Protein AF-A0A9W7AD91-F1 (afdb_monomer_lite)

Sequence (254 aa):
MCRYLLLLLILLLQTNLLKSLNFLIAPRRTFLSTIAAPLILSPVSSPVPSPDPLLRFFNDLPSYTLTINSTPITVVNDRAEIESIYFPSYGVAESLLRGIKKSESSKPSKDKIYTDAQISSKPLSTVYLLSLQGKVNGQKYLIQNSDDNISVAKKIGKLETLKLGSVPIFYIEEMLIDSYQYLFFDYTDVMREGKKIGFKDEDVKVTEFYKVVEEIIKNDEKEKKDADIERLRIWKGRGRDVGSVKDGERIVVL

Secondary structure (DSSP, 8-state):
-HHHHHHHHHHHHHHHHSSSS--------------------PPP-S-PPPSHHHHHHHTTSEEEEEEETTEEPEEE-TTS-EEEEEBS-HHHHHHHHHHHHHHHHTS-GGG--STT-EEEEEEHHHHHHHHHT-EETTEEEEE---HHHHHHHHHHH--TT--TT--EEEEETT-EETTEEEEBS-HHHHHHHHHHHT--GGGEEEEEHHHHHHHHHHHHTT-SS-TTSTTEEE-------SSS--TT------

Radius of gyration: 22.48 Å; chains: 1; bounding box: 56×62×60 Å

Foldseek 3Di:
DVVVVVVVVVVVVVVVVVVVPPPDDDDDDDDDDDDPDDDDDDDDDDPPQDLVLVCVAFQPQKKKAKDAPNHGDWDQDPVRATEREIESAPVQRVVVLVVLCVVLVPDDPVPRDCPRIDMDIGTPSVLVVQQVVADDPRYHRAYDADPVVVVLQCVQAVPPPQPDRWQKWKFAPPDADVQATEIESDPVVRQVSCVVVPDDSNRMYIDTPVVLVVVSSVVVVVPDDDPRVLRYHYDNYDDDCPDDDDGPDDDRDD

Organism: NCBI:txid1714387

pLDDT: mean 71.18, std 21.34, range [24.78, 94.19]

Structure (mmCIF, N/CA/C/O backbone):
data_AF-A0A9W7AD91-F1
#
_entry.id   AF-A0A9W7AD91-F1
#
loop_
_atom_site.group_PDB
_atom_site.id
_atom_site.type_symbol
_atom_site.label_atom_id
_atom_site.label_alt_id
_atom_site.label_comp_id
_atom_site.label_asym_id
_atom_site.label_entity_id
_atom_site.label_seq_id
_atom_site.pdbx_PDB_ins_code
_atom_site.Cartn_x
_atom_site.Cartn_y
_atom_site.Cartn_z
_atom_site.occupancy
_atom_site.B_iso_or_equiv
_atom_site.auth_seq_id
_atom_site.auth_comp_id
_atom_site.auth_asym_id
_atom_site.auth_atom_id
_atom_site.pdbx_PDB_model_num
ATOM 1 N N . MET A 1 1 ? -14.210 -43.043 5.425 1.00 55.53 1 MET A N 1
ATOM 2 C CA . MET A 1 1 ? -15.169 -42.028 5.926 1.00 55.53 1 MET A CA 1
ATOM 3 C C . MET A 1 1 ? -15.134 -41.800 7.450 1.00 55.53 1 MET A C 1
ATOM 5 O O . MET A 1 1 ? -15.447 -40.693 7.855 1.00 55.53 1 MET A O 1
ATOM 9 N N . CYS A 1 2 ? -14.664 -42.727 8.303 1.00 50.06 2 CYS A N 1
ATOM 10 C CA . CYS A 1 2 ? -14.622 -42.522 9.772 1.00 50.06 2 CYS A CA 1
ATOM 11 C C . CYS A 1 2 ? -13.650 -41.450 10.319 1.00 50.06 2 CYS A C 1
ATOM 13 O O . CYS A 1 2 ? -13.841 -40.991 11.440 1.00 50.06 2 CYS A O 1
ATOM 15 N N . ARG A 1 3 ? -12.615 -41.022 9.579 1.00 47.53 3 ARG A N 1
ATOM 16 C CA . ARG A 1 3 ? -11.629 -40.040 10.091 1.00 47.53 3 ARG A CA 1
ATOM 17 C C . ARG A 1 3 ? -12.141 -38.594 10.115 1.00 47.53 3 ARG A C 1
ATOM 19 O O . ARG A 1 3 ? -11.742 -37.827 10.982 1.00 47.53 3 ARG A O 1
ATOM 26 N N . TYR A 1 4 ? -13.061 -38.241 9.217 1.00 57.59 4 TYR A N 1
ATOM 27 C CA . TYR A 1 4 ? -13.642 -36.895 9.163 1.00 57.59 4 TYR A CA 1
ATOM 28 C C . TYR A 1 4 ? -14.724 -36.680 10.227 1.00 57.59 4 TYR A C 1
ATOM 30 O O . TYR A 1 4 ? -14.866 -35.574 10.737 1.00 57.59 4 TYR A O 1
ATOM 38 N N . LEU A 1 5 ? -15.425 -37.748 10.627 1.00 54.41 5 LEU A N 1
ATOM 39 C CA . LEU A 1 5 ? -16.435 -37.689 11.685 1.00 54.41 5 LEU A CA 1
ATOM 40 C C . LEU A 1 5 ? -15.799 -37.434 13.064 1.00 54.41 5 LEU A C 1
ATOM 42 O O . LEU A 1 5 ? -16.333 -36.663 13.853 1.00 54.41 5 LEU A O 1
ATOM 46 N N . LEU A 1 6 ? -14.627 -38.026 13.325 1.00 57.91 6 LEU A N 1
ATOM 47 C CA . LEU A 1 6 ? -13.897 -37.849 14.584 1.00 57.91 6 LEU A CA 1
ATOM 48 C C . LEU A 1 6 ? -13.325 -36.426 14.726 1.00 57.91 6 LEU A C 1
ATOM 50 O O . LEU A 1 6 ? -13.418 -35.828 15.794 1.00 57.91 6 LEU A O 1
ATOM 54 N N . LEU A 1 7 ? -12.793 -35.857 13.637 1.00 62.28 7 LEU A N 1
ATOM 55 C CA . LEU A 1 7 ? -12.293 -34.476 13.616 1.00 62.28 7 LEU A CA 1
ATOM 56 C C . LEU A 1 7 ? -13.421 -33.449 13.787 1.00 62.28 7 LEU A C 1
ATOM 58 O O . LEU A 1 7 ? -13.240 -32.468 14.505 1.00 62.28 7 LEU A O 1
ATOM 62 N N . LEU A 1 8 ? -14.600 -33.701 13.205 1.00 62.34 8 LEU A N 1
ATOM 63 C CA . LEU A 1 8 ? -15.779 -32.853 13.398 1.00 62.34 8 LEU A CA 1
ATOM 64 C C . LEU A 1 8 ? -16.262 -32.878 14.860 1.00 62.34 8 LEU A C 1
ATOM 66 O O . LEU A 1 8 ? -16.627 -31.840 15.407 1.00 62.34 8 LEU A O 1
ATOM 70 N N . LEU A 1 9 ? -16.215 -34.046 15.512 1.00 62.25 9 LEU A N 1
ATOM 71 C CA . LEU A 1 9 ? -16.637 -34.209 16.906 1.00 62.25 9 LEU A CA 1
ATOM 72 C C . LEU A 1 9 ? -15.684 -33.506 17.888 1.00 62.25 9 LEU A C 1
ATOM 74 O O . LEU A 1 9 ? -16.142 -32.891 18.848 1.00 62.25 9 LEU A O 1
ATOM 78 N N . ILE A 1 10 ? -14.375 -33.520 17.611 1.00 70.69 10 ILE A N 1
ATOM 79 C CA . ILE A 1 10 ? -13.367 -32.785 18.395 1.00 70.69 10 ILE A CA 1
ATOM 80 C C . ILE A 1 10 ? -13.540 -31.265 18.220 1.00 70.69 10 ILE A C 1
ATOM 82 O O . ILE A 1 10 ? -13.485 -30.527 19.205 1.00 70.69 10 ILE A O 1
ATOM 86 N N . LEU A 1 11 ? -13.838 -30.790 17.003 1.00 61.81 11 LEU A N 1
ATOM 87 C CA . LEU A 1 11 ? -14.088 -29.365 16.739 1.00 61.81 11 LEU A CA 1
ATOM 88 C C . LEU A 1 11 ? -15.369 -28.857 17.435 1.00 61.81 11 LEU A C 1
ATOM 90 O O . LEU A 1 11 ? -15.413 -27.742 17.961 1.00 61.81 11 LEU A O 1
ATOM 94 N N . LEU A 1 12 ? -16.414 -29.689 17.480 1.00 60.09 12 LEU A N 1
ATOM 95 C CA . LEU A 1 12 ? -17.675 -29.374 18.161 1.00 60.09 12 LEU A CA 1
ATOM 96 C C . LEU A 1 12 ? -17.546 -29.405 19.694 1.00 60.09 12 LEU A C 1
ATOM 98 O O . LEU A 1 12 ? -18.246 -28.658 20.379 1.00 60.09 12 LEU A O 1
ATOM 102 N N . LEU A 1 13 ? -16.629 -30.205 20.250 1.00 52.62 13 LEU A N 1
ATOM 103 C CA . LEU A 1 13 ? -16.366 -30.218 21.694 1.00 52.62 13 LEU A CA 1
ATOM 104 C C . LEU A 1 13 ? -15.618 -28.953 22.153 1.00 52.62 13 LEU A C 1
ATOM 106 O O . LEU A 1 13 ? -15.949 -28.384 23.194 1.00 52.62 13 LEU A O 1
ATOM 110 N N . GLN A 1 14 ? -14.659 -28.461 21.358 1.00 56.25 14 GLN A N 1
ATOM 111 C CA . GLN A 1 14 ? -13.888 -27.255 21.695 1.00 56.25 14 GLN A CA 1
ATOM 112 C C . GLN A 1 14 ? -14.730 -25.971 21.646 1.00 56.25 14 GLN A C 1
ATOM 114 O O . GLN A 1 14 ? -14.550 -25.079 22.473 1.00 56.25 14 GLN A O 1
ATOM 119 N N . THR A 1 15 ? -15.705 -25.884 20.740 1.00 49.69 15 THR A N 1
ATOM 120 C CA . THR A 1 15 ? -16.558 -24.687 20.613 1.00 49.69 15 THR A CA 1
ATOM 121 C C . THR A 1 15 ? -17.609 -24.547 21.720 1.00 49.69 15 THR A C 1
ATOM 123 O O . THR A 1 15 ? -18.076 -23.434 21.970 1.00 49.69 15 THR A O 1
ATOM 126 N N . ASN A 1 16 ? -17.950 -25.632 22.425 1.00 47.78 16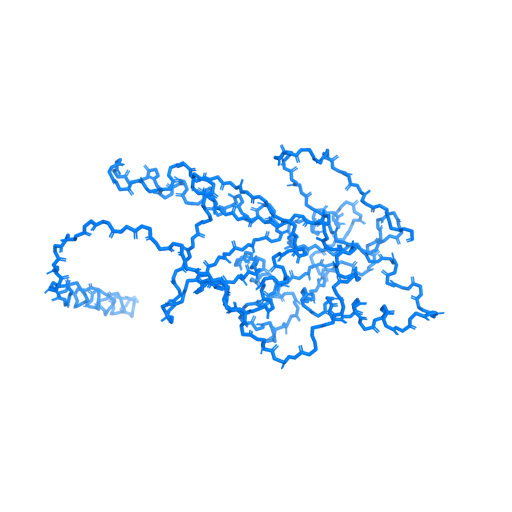 ASN A N 1
ATOM 127 C CA . ASN A 1 16 ? -18.898 -25.595 23.545 1.00 47.78 16 ASN A CA 1
ATOM 128 C C . ASN A 1 16 ? -18.229 -25.303 24.903 1.00 47.78 16 ASN A C 1
ATOM 130 O O . ASN A 1 16 ? -18.853 -24.672 25.751 1.00 47.78 16 ASN A O 1
ATOM 134 N N . LEU A 1 17 ? -16.951 -25.656 25.086 1.00 44.69 17 LEU A N 1
ATOM 135 C CA . LEU A 1 17 ? -16.184 -25.351 26.308 1.00 44.69 17 LEU A CA 1
ATOM 136 C C . LEU A 1 17 ? -15.754 -23.875 26.414 1.00 44.69 17 LEU A C 1
ATOM 138 O O . LEU A 1 17 ? -15.656 -23.336 27.513 1.00 44.69 17 LEU A O 1
ATOM 142 N N . LEU A 1 18 ? -15.560 -23.185 25.285 1.00 45.34 18 LEU A N 1
ATOM 143 C CA . LEU A 1 18 ? -15.203 -21.757 25.262 1.00 45.34 18 LEU A CA 1
ATOM 144 C C . LEU A 1 18 ? -16.401 -20.815 25.474 1.00 45.34 18 LEU A C 1
ATOM 146 O O . LEU A 1 18 ? -16.213 -19.654 25.835 1.00 45.34 18 LEU A O 1
ATOM 150 N N . LYS A 1 19 ? -17.639 -21.300 25.306 1.00 45.56 19 LYS A N 1
ATOM 151 C CA . LYS A 1 19 ? -18.856 -20.506 25.557 1.00 45.56 19 LYS A CA 1
ATOM 152 C C . LYS A 1 19 ? -19.284 -20.488 27.028 1.00 45.56 19 LYS A C 1
ATOM 154 O O . LYS A 1 19 ? -20.069 -19.622 27.400 1.00 45.56 19 LYS A O 1
ATOM 159 N N . SER A 1 20 ? -18.758 -21.382 27.872 1.00 39.81 20 SER A N 1
ATOM 160 C CA . SER A 1 20 ? -19.141 -21.486 29.289 1.00 39.81 20 SER A CA 1
ATOM 161 C C . SER A 1 20 ? -18.211 -20.756 30.270 1.00 39.81 20 SER A C 1
ATOM 163 O O . SER A 1 20 ? -18.428 -20.861 31.472 1.00 39.81 20 SER A O 1
ATOM 165 N N . LEU A 1 21 ? -17.187 -20.027 29.798 1.00 43.22 21 LEU A N 1
ATOM 166 C CA . LEU A 1 21 ? -16.137 -19.450 30.660 1.00 43.22 21 LEU A CA 1
ATOM 167 C C . LEU A 1 21 ? -15.977 -17.919 30.621 1.00 43.22 21 LEU A C 1
ATOM 169 O O . LEU A 1 21 ? -15.142 -17.403 31.348 1.00 43.22 21 LEU A O 1
ATOM 173 N N . ASN A 1 22 ? -16.806 -17.176 29.876 1.00 38.66 22 ASN A N 1
ATOM 174 C CA . ASN A 1 22 ? -16.787 -15.698 29.882 1.00 38.66 22 ASN A CA 1
ATOM 175 C C . ASN A 1 22 ? -18.115 -15.068 30.341 1.00 38.66 22 ASN A C 1
ATOM 177 O O . ASN A 1 22 ? -18.498 -13.982 29.911 1.00 38.66 22 ASN A O 1
ATOM 181 N N . PHE A 1 23 ? -18.811 -15.744 31.258 1.00 39.22 23 PHE A N 1
ATOM 182 C CA . PHE A 1 23 ? -19.820 -15.130 32.119 1.00 39.22 23 PHE A CA 1
ATOM 183 C C . PHE A 1 23 ? -19.144 -14.733 33.435 1.00 39.22 23 PHE A C 1
ATOM 185 O O . PHE A 1 23 ? -19.077 -15.541 34.349 1.00 39.22 23 PHE A O 1
ATOM 192 N N . LEU A 1 24 ? -18.594 -13.520 33.493 1.00 37.06 24 LEU A N 1
ATOM 193 C CA . LEU A 1 24 ? -18.502 -12.634 34.665 1.00 37.06 24 LEU A CA 1
ATOM 194 C C . LEU A 1 24 ? -17.444 -11.570 34.360 1.00 37.06 24 LEU A C 1
ATOM 196 O O . LEU A 1 24 ? -16.260 -11.871 34.311 1.00 37.06 24 LEU A O 1
ATOM 200 N N . ILE A 1 25 ? -17.898 -10.340 34.144 1.00 33.78 25 ILE A N 1
ATOM 201 C CA . ILE A 1 25 ? -17.407 -9.073 34.713 1.00 33.78 25 ILE A CA 1
ATOM 202 C C . ILE A 1 25 ? -18.087 -7.986 33.872 1.00 33.78 25 ILE A C 1
ATOM 204 O O . ILE A 1 25 ? -17.620 -7.563 32.820 1.00 33.78 25 ILE A O 1
ATOM 208 N N . ALA A 1 26 ? -19.253 -7.560 34.346 1.00 29.86 26 ALA A N 1
ATOM 209 C CA . ALA A 1 26 ? -19.689 -6.186 34.172 1.00 29.86 26 ALA A CA 1
ATOM 210 C C . ALA A 1 26 ? -19.337 -5.460 35.475 1.00 29.86 26 ALA A C 1
ATOM 212 O O . ALA A 1 26 ? -19.572 -6.005 36.557 1.00 29.86 26 ALA A O 1
ATOM 213 N N . PRO A 1 27 ? -18.853 -4.215 35.389 1.00 35.97 27 PRO A N 1
ATOM 214 C CA . PRO A 1 27 ? -19.643 -3.181 36.036 1.00 35.97 27 PRO A CA 1
ATOM 215 C C . PRO A 1 27 ? -19.830 -1.921 35.176 1.00 35.97 27 PRO A C 1
ATOM 217 O O . PRO A 1 27 ? -18.918 -1.384 34.561 1.00 35.97 27 PRO A O 1
ATOM 220 N N . ARG A 1 28 ? -21.093 -1.484 35.181 1.00 28.78 28 ARG A N 1
ATOM 221 C CA . ARG A 1 28 ? -21.630 -0.111 35.208 1.00 28.78 28 ARG A CA 1
ATOM 222 C C . ARG A 1 28 ? -20.682 1.085 34.970 1.00 28.78 28 ARG A C 1
ATOM 224 O O . ARG A 1 28 ? -19.827 1.379 35.789 1.00 28.78 28 ARG A O 1
ATOM 231 N N . ARG A 1 29 ? -21.069 1.870 33.951 1.00 34.06 29 ARG A N 1
ATOM 232 C CA . ARG A 1 29 ? -21.221 3.347 33.885 1.00 34.06 29 ARG A CA 1
ATOM 233 C C . ARG A 1 29 ? -20.369 4.220 34.829 1.00 34.06 29 ARG A C 1
ATOM 235 O O . ARG A 1 29 ? -20.703 4.319 36.004 1.00 34.06 29 ARG A O 1
ATOM 242 N N . THR A 1 30 ? -19.579 5.105 34.216 1.00 30.55 30 THR A N 1
ATOM 243 C CA . THR A 1 30 ? -19.608 6.552 34.506 1.00 30.55 30 THR A CA 1
ATOM 244 C C . THR A 1 30 ? -19.193 7.375 33.285 1.00 30.55 30 THR A C 1
ATOM 246 O O . THR A 1 30 ? -18.467 6.926 32.406 1.00 30.55 30 THR A O 1
ATOM 249 N N . PHE A 1 31 ? -19.784 8.560 33.234 1.00 29.22 31 PHE A N 1
ATOM 250 C CA . PHE A 1 31 ? -19.745 9.612 32.225 1.00 29.22 31 PHE A CA 1
ATOM 251 C C . PHE A 1 31 ? -18.552 10.564 32.480 1.00 29.22 31 PHE A C 1
ATOM 253 O O . PHE A 1 31 ? -18.074 10.603 33.611 1.00 29.22 31 PHE A O 1
ATOM 260 N N . LEU A 1 32 ? -18.229 11.419 31.488 1.00 27.77 32 LEU A N 1
ATOM 261 C CA . LEU A 1 32 ? -17.294 12.576 31.519 1.00 27.77 32 LEU A CA 1
ATOM 262 C C . LEU A 1 32 ? -15.799 12.188 31.438 1.00 27.77 32 LEU A C 1
ATOM 264 O O . LEU A 1 32 ? -15.400 11.173 31.981 1.00 27.77 32 LEU A O 1
ATOM 268 N N . SER A 1 33 ? -14.878 12.901 30.790 1.00 24.78 33 SER A N 1
ATOM 269 C CA . SER A 1 33 ? -14.839 14.198 30.102 1.00 24.78 33 SER A CA 1
ATOM 270 C C . SER A 1 33 ? -13.494 14.291 29.361 1.00 24.78 33 SER A C 1
ATOM 272 O O . SER A 1 33 ? -12.534 13.621 29.732 1.00 24.78 33 SER A O 1
ATOM 274 N N . THR A 1 34 ? -13.427 15.161 28.354 1.00 36.03 34 THR A N 1
ATOM 275 C CA . THR A 1 34 ? -12.232 15.805 27.789 1.00 36.03 34 THR A CA 1
ATOM 276 C C . THR A 1 34 ? -10.978 15.767 28.673 1.00 36.03 34 THR A C 1
ATOM 278 O O . THR A 1 34 ? -10.975 16.330 29.765 1.00 36.03 34 THR A O 1
ATOM 281 N N . ILE A 1 35 ? -9.880 15.229 28.138 1.00 33.28 35 ILE A N 1
ATOM 282 C CA . ILE A 1 35 ? -8.524 15.650 28.504 1.00 33.28 35 ILE A CA 1
ATOM 283 C C . ILE A 1 35 ? -7.810 16.008 27.200 1.00 33.28 35 ILE A C 1
ATOM 285 O O . ILE A 1 35 ? -7.285 15.152 26.494 1.00 33.28 35 ILE A O 1
ATOM 289 N N . ALA A 1 36 ? -7.825 17.300 26.872 1.00 39.69 36 ALA A N 1
ATOM 290 C CA . ALA A 1 36 ? -6.730 17.900 26.134 1.00 39.69 36 ALA A CA 1
ATOM 291 C C . ALA A 1 36 ? -5.576 18.023 27.137 1.00 39.69 36 ALA A C 1
ATOM 293 O O . ALA A 1 36 ? -5.671 18.799 28.086 1.00 39.69 36 ALA A O 1
ATOM 294 N N . ALA A 1 37 ? -4.530 17.215 26.976 1.00 28.77 37 ALA A N 1
ATOM 295 C CA . ALA A 1 37 ? -3.284 17.368 27.717 1.00 28.77 37 ALA A CA 1
ATOM 296 C C . ALA A 1 37 ? -2.141 17.633 26.726 1.00 28.77 37 ALA A C 1
ATOM 298 O O . ALA A 1 37 ? -2.133 17.056 25.635 1.00 28.77 37 ALA A O 1
ATOM 299 N N . PRO A 1 38 ? -1.223 18.551 27.071 1.00 31.62 38 PRO A N 1
ATOM 300 C CA . PRO A 1 38 ? -0.281 19.146 26.141 1.00 31.62 38 PRO A CA 1
ATOM 301 C C . PRO A 1 38 ? 0.827 18.173 25.731 1.00 31.62 38 PRO A C 1
ATOM 303 O O . PRO A 1 38 ? 1.270 17.323 26.502 1.00 31.62 38 PRO A O 1
ATOM 306 N N . LEU A 1 39 ? 1.273 18.357 24.488 1.00 34.34 39 LEU A N 1
ATOM 307 C CA . LEU A 1 39 ? 2.416 17.714 23.851 1.00 34.34 39 LEU A CA 1
ATOM 308 C C . LEU A 1 39 ? 3.660 17.772 24.748 1.00 34.34 39 LEU A C 1
ATOM 310 O O . LEU A 1 39 ? 4.215 18.845 24.974 1.00 34.34 39 LEU A O 1
ATOM 314 N N . ILE A 1 40 ? 4.152 16.612 25.172 1.00 32.12 40 ILE A N 1
ATOM 315 C CA . ILE A 1 40 ? 5.561 16.442 25.530 1.00 32.12 40 ILE A CA 1
ATOM 316 C C . ILE A 1 40 ? 6.131 15.462 24.508 1.00 32.12 40 ILE A C 1
ATOM 318 O O . ILE A 1 40 ? 5.958 14.248 24.619 1.00 32.12 40 ILE A O 1
ATOM 322 N N . LEU A 1 41 ? 6.762 16.009 23.464 1.00 32.19 41 LEU A N 1
ATOM 323 C CA . LEU A 1 41 ? 7.587 15.234 22.542 1.00 32.19 41 LEU A CA 1
ATOM 324 C C . LEU A 1 41 ? 8.760 14.649 23.332 1.00 32.19 41 LEU A C 1
ATOM 326 O O . LEU A 1 41 ? 9.625 15.382 23.802 1.00 32.19 41 LEU A O 1
ATOM 330 N N . SER A 1 42 ? 8.798 13.327 23.459 1.00 29.80 42 SER A N 1
ATOM 331 C CA . SER A 1 42 ? 10.039 12.628 23.791 1.00 29.80 42 SER A CA 1
ATOM 332 C C . SER A 1 42 ? 10.771 12.343 22.477 1.00 29.80 42 SER A C 1
ATOM 334 O O . SER A 1 42 ? 10.181 11.700 21.605 1.00 29.80 42 SER A O 1
ATOM 336 N N . PRO A 1 43 ? 12.014 12.813 22.281 1.00 38.81 43 PRO A N 1
ATOM 337 C CA . PRO A 1 43 ? 12.762 12.507 21.073 1.00 38.81 43 PRO A CA 1
ATOM 338 C C . PRO A 1 43 ? 13.288 11.070 21.162 1.00 38.81 43 PRO A C 1
ATOM 340 O O . PRO A 1 43 ? 14.097 10.750 22.031 1.00 38.81 43 PRO A O 1
ATOM 343 N N . VAL A 1 44 ? 12.837 10.191 20.266 1.00 37.41 44 VAL A N 1
ATOM 344 C CA . VAL A 1 44 ? 13.502 8.902 20.037 1.00 37.41 44 VAL A CA 1
ATOM 345 C C . VAL A 1 44 ? 14.608 9.127 19.013 1.00 37.41 44 VAL A C 1
ATOM 347 O O . VAL A 1 44 ? 14.357 9.534 17.881 1.00 37.41 44 VAL A O 1
ATOM 350 N N . SER A 1 45 ? 15.845 8.891 19.451 1.00 46.94 45 SER A N 1
ATOM 351 C CA . SER A 1 45 ? 17.067 9.040 18.670 1.00 46.94 45 SER A CA 1
ATOM 352 C C . SER A 1 45 ? 17.245 7.873 17.698 1.00 46.94 45 SER A C 1
ATOM 354 O O . SER A 1 45 ? 17.701 6.787 18.054 1.00 46.94 45 SER A O 1
ATOM 356 N N . SER A 1 46 ? 16.917 8.107 16.441 1.00 36.81 46 SER A N 1
ATOM 357 C CA . SER A 1 46 ? 17.559 7.491 15.281 1.00 36.81 46 SER A CA 1
ATOM 358 C C . SER A 1 46 ? 17.549 8.561 14.193 1.00 36.81 46 SER A C 1
ATOM 360 O O . SER A 1 46 ? 16.586 9.332 14.154 1.00 36.81 46 SER A O 1
ATOM 362 N N . PRO A 1 47 ? 18.599 8.694 13.366 1.00 37.34 47 PRO A N 1
ATOM 363 C CA . PRO A 1 47 ? 18.585 9.672 12.291 1.00 37.34 47 PRO A CA 1
ATOM 364 C C . PRO A 1 47 ? 17.463 9.280 11.331 1.00 37.34 47 PRO A C 1
ATOM 366 O O . PRO A 1 47 ? 17.578 8.320 10.573 1.00 37.34 47 PRO A O 1
ATOM 369 N N . VAL A 1 48 ? 16.335 9.980 11.432 1.00 48.72 48 VAL A N 1
ATOM 370 C CA . VAL A 1 48 ? 15.293 9.938 10.416 1.00 48.72 48 VAL A CA 1
ATOM 371 C C . VAL A 1 48 ? 15.926 10.609 9.194 1.00 48.72 48 VAL A C 1
ATOM 373 O O . VAL A 1 48 ? 16.374 11.752 9.336 1.00 48.72 48 VAL A O 1
ATOM 376 N N . PRO A 1 49 ? 16.049 9.923 8.042 1.00 50.12 49 PRO A N 1
ATOM 377 C CA . PRO A 1 49 ? 16.568 10.545 6.826 1.00 50.12 49 PRO A CA 1
ATOM 378 C C . PRO A 1 49 ? 15.768 11.817 6.522 1.00 50.12 49 PRO A C 1
ATOM 380 O O . PRO A 1 49 ? 14.593 11.906 6.898 1.00 50.12 49 PRO A O 1
ATOM 383 N N . SER A 1 50 ? 16.399 12.819 5.898 1.00 47.19 50 SER A N 1
ATOM 384 C CA . SER A 1 50 ? 15.707 14.075 5.599 1.00 47.19 50 SER A CA 1
ATOM 385 C C . SER A 1 50 ? 14.413 13.759 4.828 1.00 47.19 50 SER A C 1
ATOM 387 O O . SER A 1 50 ? 14.421 12.963 3.889 1.00 47.19 50 SER A O 1
ATOM 389 N N . PRO A 1 51 ? 13.258 14.299 5.248 1.00 56.56 51 PRO A N 1
ATOM 390 C CA . PRO A 1 51 ? 11.973 13.919 4.665 1.00 56.56 51 PRO A CA 1
ATOM 391 C C . PRO A 1 51 ? 11.797 14.409 3.216 1.00 56.56 51 PRO A C 1
ATOM 393 O O . PRO A 1 51 ? 10.878 13.958 2.538 1.00 56.56 51 PRO A O 1
ATOM 396 N N . ASP A 1 52 ? 12.659 15.301 2.726 1.00 58.31 52 ASP A N 1
ATOM 397 C CA . ASP A 1 52 ? 12.474 16.039 1.470 1.00 58.31 52 ASP A CA 1
ATOM 398 C C . ASP A 1 52 ? 12.383 15.172 0.197 1.00 58.31 52 ASP A C 1
ATOM 400 O O . ASP A 1 52 ? 11.469 15.414 -0.599 1.00 58.31 52 ASP A O 1
ATOM 404 N N . PRO A 1 53 ? 13.213 14.133 -0.019 1.00 56.66 53 PRO A N 1
ATOM 405 C CA . PRO A 1 53 ? 13.113 13.297 -1.221 1.00 56.66 53 PRO A CA 1
ATOM 406 C C . PRO A 1 53 ? 11.852 12.425 -1.186 1.00 56.66 53 PRO A C 1
ATOM 408 O O . PRO A 1 53 ? 11.126 12.284 -2.168 1.00 56.66 53 PRO A O 1
ATOM 411 N N . LEU A 1 54 ? 11.514 11.906 -0.006 1.00 60.91 54 LEU A N 1
ATOM 412 C CA . LEU A 1 54 ? 10.349 11.048 0.224 1.00 60.91 54 LEU A CA 1
ATOM 413 C C . LEU A 1 54 ? 9.027 11.803 0.102 1.00 60.91 54 LEU A C 1
ATOM 415 O O . LEU A 1 54 ? 8.034 11.254 -0.383 1.00 60.91 54 LEU A O 1
ATOM 419 N N . LEU A 1 55 ? 9.017 13.068 0.523 1.00 59.81 55 LEU A N 1
ATOM 420 C CA . LEU A 1 55 ? 7.899 13.969 0.293 1.00 59.81 55 LEU A CA 1
ATOM 421 C C . LEU A 1 55 ? 7.691 14.173 -1.214 1.00 59.81 55 LEU A C 1
ATOM 423 O O . LEU A 1 55 ? 6.560 14.063 -1.666 1.00 59.81 55 LEU A O 1
ATOM 427 N N . ARG A 1 56 ? 8.740 14.343 -2.028 1.00 62.97 56 ARG A N 1
ATOM 428 C CA . ARG A 1 56 ? 8.568 14.463 -3.491 1.00 62.97 56 ARG A CA 1
ATOM 429 C C . ARG A 1 56 ? 7.977 13.204 -4.136 1.00 62.97 56 ARG A C 1
ATOM 431 O O . ARG A 1 56 ? 7.089 13.320 -4.973 1.00 62.97 56 ARG A O 1
ATOM 438 N N . PHE A 1 57 ? 8.416 12.011 -3.730 1.00 64.81 57 PHE A N 1
ATOM 439 C CA . PHE A 1 57 ? 7.950 10.756 -4.340 1.00 64.81 57 PHE A CA 1
ATOM 440 C C . PHE A 1 57 ? 6.548 10.317 -3.891 1.00 64.81 57 PHE A C 1
ATOM 442 O O . PHE A 1 57 ? 5.804 9.729 -4.678 1.00 64.81 57 PHE A O 1
ATOM 449 N N . PHE A 1 58 ? 6.171 10.572 -2.633 1.00 73.06 58 PHE A N 1
ATOM 450 C CA . PHE A 1 58 ? 4.962 9.982 -2.043 1.00 73.06 58 PHE A CA 1
ATOM 451 C C . PHE A 1 58 ? 3.881 10.983 -1.641 1.00 73.06 58 PHE A C 1
ATOM 453 O O . PHE A 1 58 ? 2.799 10.553 -1.235 1.00 73.06 58 PHE A O 1
ATOM 460 N N . ASN A 1 59 ? 4.127 12.293 -1.724 1.00 76.62 59 ASN A N 1
ATOM 461 C CA . ASN A 1 59 ? 3.123 13.281 -1.322 1.00 76.62 59 ASN A CA 1
ATOM 462 C C . ASN A 1 59 ? 1.893 13.275 -2.232 1.00 76.62 59 ASN A C 1
ATOM 464 O O . ASN A 1 59 ? 0.774 13.436 -1.750 1.00 76.62 59 ASN A O 1
ATOM 468 N N . ASP A 1 60 ? 2.083 12.979 -3.514 1.00 75.50 60 ASP A N 1
ATOM 469 C CA . ASP A 1 60 ? 0.980 12.949 -4.474 1.00 75.50 60 ASP A CA 1
ATOM 470 C C . ASP A 1 60 ? 0.347 11.560 -4.633 1.00 75.50 60 ASP A C 1
ATOM 472 O O . ASP A 1 60 ? -0.565 11.370 -5.449 1.00 75.50 60 ASP A O 1
ATOM 476 N N . LEU A 1 61 ? 0.839 10.569 -3.884 1.00 83.12 61 LEU A N 1
ATOM 477 C CA . LEU A 1 61 ? 0.240 9.244 -3.834 1.00 83.12 61 LEU A CA 1
ATOM 478 C C . LEU A 1 61 ? -0.762 9.187 -2.684 1.00 83.12 61 LEU A C 1
ATOM 480 O O . LEU A 1 61 ? -0.388 9.414 -1.533 1.00 83.12 61 LEU A O 1
ATOM 484 N N . PRO A 1 62 ? -2.032 8.863 -2.950 1.00 88.31 62 PRO A N 1
ATOM 485 C CA . PRO A 1 62 ? -2.996 8.665 -1.889 1.00 88.31 62 PRO A CA 1
ATOM 486 C C . PRO A 1 62 ? -2.759 7.325 -1.184 1.00 88.31 62 PRO A C 1
ATOM 488 O O . PRO A 1 62 ? -2.388 6.318 -1.780 1.00 88.31 62 PRO A O 1
ATOM 491 N N . SER A 1 63 ? -3.054 7.316 0.104 1.00 91.12 63 SER A N 1
ATOM 492 C CA . SER A 1 63 ? -3.321 6.128 0.903 1.00 91.12 63 SER A CA 1
ATOM 493 C C . SER A 1 63 ? -4.737 6.239 1.453 1.00 91.12 63 SER A C 1
ATOM 495 O O . SER A 1 63 ? -5.251 7.344 1.634 1.00 91.12 63 SER A O 1
ATOM 497 N N . TYR A 1 64 ? -5.382 5.111 1.709 1.00 92.88 64 TYR A N 1
ATOM 498 C CA . TYR A 1 64 ? -6.812 5.042 1.974 1.00 92.88 64 TYR A CA 1
ATOM 499 C C . TYR A 1 64 ? -7.083 4.375 3.310 1.00 92.88 64 TYR A C 1
ATOM 501 O O . TYR A 1 64 ? -6.488 3.355 3.628 1.00 92.88 64 TYR A O 1
ATOM 509 N N . THR A 1 65 ? -8.013 4.907 4.086 1.00 93.62 65 THR A N 1
ATOM 510 C CA . THR A 1 65 ? -8.469 4.271 5.324 1.00 93.62 65 THR A CA 1
ATOM 511 C C . THR A 1 65 ? -9.987 4.303 5.392 1.00 93.62 65 THR A C 1
ATOM 513 O O . THR A 1 65 ? -10.646 5.034 4.649 1.00 93.62 65 THR A O 1
ATOM 516 N N . LEU A 1 66 ? -10.560 3.478 6.261 1.00 91.94 66 LEU A N 1
ATOM 517 C CA . LEU A 1 66 ? -11.992 3.498 6.513 1.00 91.94 66 LEU A CA 1
ATOM 518 C C . LEU A 1 66 ? -12.278 4.445 7.671 1.00 91.94 66 LEU A C 1
ATOM 520 O O . LEU A 1 66 ? -11.579 4.433 8.679 1.00 91.94 66 LEU A O 1
ATOM 524 N N . THR A 1 67 ? -13.318 5.256 7.535 1.00 90.81 67 THR A N 1
ATOM 525 C CA . THR A 1 67 ? -13.746 6.209 8.559 1.00 90.81 67 THR A CA 1
ATOM 526 C C . THR A 1 67 ? -15.233 6.084 8.831 1.00 90.81 67 THR A C 1
ATOM 528 O O . THR A 1 67 ? -16.003 5.752 7.933 1.00 90.81 67 THR A O 1
ATOM 531 N N . ILE A 1 68 ? -15.633 6.395 10.059 1.00 90.56 68 ILE A N 1
ATOM 532 C CA . ILE A 1 68 ? -17.023 6.652 10.447 1.00 90.56 68 ILE A CA 1
ATOM 533 C C . ILE A 1 68 ? -17.047 8.068 11.007 1.00 90.56 68 ILE A C 1
ATOM 535 O O . ILE A 1 68 ? -16.249 8.382 11.889 1.00 90.56 68 ILE A O 1
ATOM 539 N N . ASN A 1 69 ? -17.926 8.933 10.495 1.00 86.62 69 ASN A N 1
ATOM 540 C CA . ASN A 1 69 ? -18.003 10.338 10.922 1.00 86.62 69 ASN A CA 1
ATOM 541 C C . ASN A 1 69 ? -16.621 11.025 10.920 1.00 86.62 69 ASN A C 1
ATOM 543 O O . ASN A 1 69 ? -16.222 11.660 11.895 1.00 86.62 69 ASN A O 1
ATOM 547 N N . SER A 1 70 ? -15.849 10.811 9.848 1.00 83.31 70 SER A N 1
ATOM 548 C CA . SER A 1 70 ? -14.477 11.321 9.670 1.00 83.31 70 SER A CA 1
ATOM 549 C C . SER A 1 70 ? -13.428 10.807 10.669 1.00 83.31 70 SER A C 1
ATOM 551 O O . SER A 1 70 ? -12.274 11.227 10.609 1.00 83.31 70 SER A O 1
ATOM 553 N N . THR A 1 71 ? -13.780 9.867 11.548 1.00 85.56 71 THR A N 1
ATOM 554 C CA . THR A 1 71 ? -12.848 9.230 12.485 1.00 85.56 71 THR A CA 1
ATOM 555 C C . THR A 1 71 ? -12.348 7.913 11.890 1.00 85.56 71 THR A C 1
ATOM 557 O O . THR A 1 71 ? -13.187 7.086 11.521 1.00 85.56 71 THR A O 1
ATOM 560 N N . PRO A 1 72 ? -11.023 7.689 11.765 1.00 87.31 72 PRO A N 1
ATOM 561 C CA . PRO A 1 72 ? -10.474 6.420 11.292 1.00 87.31 72 PRO A CA 1
ATOM 562 C C . PRO A 1 72 ? -10.970 5.248 12.133 1.00 87.31 72 PRO A C 1
ATOM 564 O O . PRO A 1 72 ? -10.963 5.308 13.362 1.00 87.31 72 PRO A O 1
ATOM 567 N N . ILE A 1 73 ? -11.389 4.177 11.465 1.00 87.88 73 ILE A N 1
ATOM 568 C CA . ILE A 1 73 ? -11.667 2.906 12.120 1.00 87.88 73 ILE A CA 1
ATOM 569 C C . ILE A 1 73 ? -10.324 2.325 12.548 1.00 87.88 73 ILE A C 1
ATOM 571 O O . ILE A 1 73 ? -9.418 2.148 11.733 1.00 87.88 73 ILE A O 1
ATOM 575 N N . THR A 1 74 ? -10.208 2.033 13.835 1.00 89.19 74 THR A N 1
ATOM 576 C CA . THR A 1 74 ? -9.006 1.464 14.429 1.00 89.19 74 THR A CA 1
ATOM 577 C C . THR A 1 74 ? -9.253 0.012 14.796 1.00 89.19 74 THR A C 1
ATOM 579 O O . THR A 1 74 ? -10.384 -0.388 15.085 1.00 89.19 74 THR A O 1
ATOM 582 N N . VAL A 1 75 ? -8.196 -0.789 14.766 1.00 86.94 75 VAL A N 1
ATOM 583 C CA . VAL A 1 75 ? -8.239 -2.177 15.227 1.00 86.94 75 VAL A CA 1
ATOM 584 C C . VAL A 1 75 ? -7.397 -2.324 16.480 1.00 86.94 75 VAL A C 1
ATOM 586 O O . VAL A 1 75 ? -6.437 -1.583 16.684 1.00 86.94 75 VAL A O 1
ATOM 589 N N . VAL A 1 76 ? -7.777 -3.270 17.331 1.00 88.00 76 VAL A N 1
ATOM 590 C CA . VAL A 1 76 ? -6.967 -3.677 18.475 1.00 88.00 76 VAL A CA 1
ATOM 591 C C . VAL A 1 76 ? -6.319 -5.002 18.108 1.00 88.00 76 VAL A C 1
ATOM 593 O O . VAL A 1 76 ? -7.029 -5.965 17.821 1.00 88.00 76 VAL A O 1
ATOM 596 N N . ASN A 1 77 ? -4.989 -5.036 18.069 1.00 84.06 77 ASN A N 1
ATOM 597 C CA . ASN A 1 77 ? -4.248 -6.255 17.753 1.00 84.06 77 ASN A CA 1
ATOM 598 C C . ASN A 1 77 ? -4.188 -7.214 18.962 1.00 84.06 77 ASN A C 1
ATOM 600 O O . ASN A 1 77 ? -4.574 -6.862 20.080 1.00 84.06 77 ASN A O 1
ATOM 604 N N . ASP A 1 78 ? -3.628 -8.411 18.767 1.00 85.12 78 ASP A N 1
ATOM 605 C CA . ASP A 1 78 ? -3.484 -9.440 19.817 1.00 85.12 78 ASP A CA 1
ATOM 606 C C . ASP A 1 78 ? -2.654 -8.985 21.034 1.00 85.12 78 ASP A C 1
ATOM 608 O O . ASP A 1 78 ? -2.664 -9.624 22.085 1.00 85.12 78 ASP A O 1
ATOM 612 N N . ARG A 1 79 ? -1.921 -7.874 20.905 1.00 86.44 79 ARG A N 1
ATOM 613 C CA . ARG A 1 79 ? -1.112 -7.257 21.965 1.00 86.44 79 ARG A CA 1
ATOM 614 C C . ARG A 1 79 ? -1.827 -6.088 22.650 1.00 86.44 79 ARG A C 1
ATOM 616 O O . ARG A 1 79 ? -1.181 -5.328 23.368 1.00 86.44 79 ARG A O 1
ATOM 623 N N . ALA A 1 80 ? -3.135 -5.943 22.431 1.00 87.44 80 ALA A N 1
ATOM 624 C CA . ALA A 1 80 ? -3.958 -4.842 22.924 1.00 87.44 80 ALA A CA 1
ATOM 625 C C . ALA A 1 80 ? -3.481 -3.450 22.463 1.00 87.44 80 ALA A C 1
ATOM 627 O O . ALA A 1 80 ? -3.693 -2.448 23.146 1.00 87.44 80 ALA A O 1
ATOM 628 N N . GLU A 1 81 ? -2.825 -3.366 21.303 1.00 88.62 81 GLU A N 1
ATOM 629 C CA . GLU A 1 81 ? -2.387 -2.096 20.726 1.00 88.62 81 GLU A CA 1
ATOM 630 C C . GLU A 1 81 ? -3.402 -1.589 19.704 1.00 88.62 81 GLU A C 1
ATOM 632 O O . GLU A 1 81 ? -3.931 -2.362 18.909 1.00 88.62 81 GLU A O 1
ATOM 637 N N . ILE A 1 82 ? -3.643 -0.277 19.718 1.00 89.25 82 ILE A N 1
ATOM 638 C CA . ILE A 1 82 ? -4.544 0.393 18.780 1.00 89.25 82 ILE A CA 1
ATOM 639 C C . ILE A 1 82 ? -3.781 0.686 17.487 1.00 89.25 82 ILE A C 1
ATOM 641 O O . ILE A 1 82 ? -2.752 1.365 17.510 1.00 89.25 82 ILE A O 1
ATOM 645 N N . GLU A 1 83 ? -4.307 0.231 16.356 1.00 89.75 83 GLU A N 1
ATOM 646 C CA . GLU A 1 83 ? -3.701 0.392 15.036 1.00 89.75 83 GLU A CA 1
ATOM 647 C C . GLU A 1 83 ? -4.660 1.128 14.092 1.00 89.75 83 GLU A C 1
ATOM 649 O O . GLU A 1 83 ? -5.8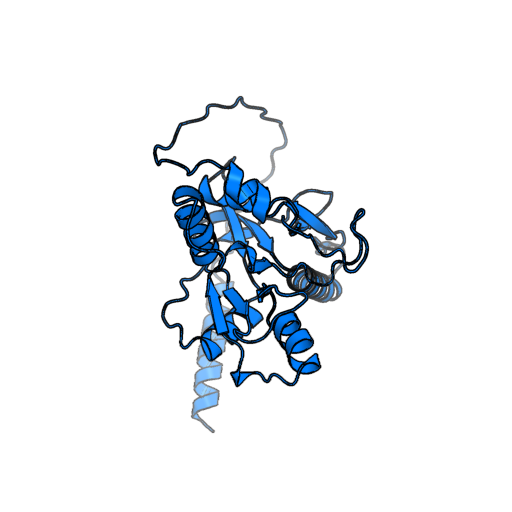40 0.795 13.982 1.00 89.75 83 GLU A O 1
ATOM 654 N N . SER A 1 84 ? -4.157 2.168 13.426 1.00 90.81 84 SER A N 1
ATOM 655 C CA . SER A 1 84 ? -4.780 2.766 12.242 1.00 90.81 84 SER A CA 1
ATOM 656 C C . SER A 1 84 ? -4.188 2.124 10.999 1.00 90.81 84 SER A C 1
ATOM 658 O O . SER A 1 84 ? -2.985 2.250 10.758 1.00 90.81 84 SER A O 1
ATOM 660 N N . ILE A 1 85 ? -5.035 1.492 10.193 1.00 91.19 85 ILE A N 1
ATOM 661 C CA . ILE A 1 85 ? -4.617 0.825 8.960 1.00 91.19 85 ILE A CA 1
ATOM 662 C C . ILE A 1 85 ? -4.893 1.736 7.766 1.00 91.19 85 ILE A C 1
ATOM 664 O O . ILE A 1 85 ? -5.995 2.270 7.610 1.00 91.19 85 ILE A O 1
ATOM 668 N N . TYR A 1 86 ? -3.885 1.881 6.914 1.00 92.88 86 TYR A N 1
ATOM 669 C CA . TYR A 1 86 ? -3.955 2.582 5.643 1.00 92.88 86 TYR A CA 1
ATOM 670 C C . TYR A 1 86 ? -3.562 1.640 4.507 1.00 92.88 86 TYR A C 1
ATOM 672 O O . TYR A 1 86 ? -2.576 0.911 4.585 1.00 92.88 86 TYR A O 1
ATOM 680 N N . PHE A 1 87 ? -4.325 1.689 3.425 1.00 91.06 87 PHE A N 1
ATOM 681 C CA . PHE A 1 87 ? -4.141 0.882 2.233 1.00 91.06 87 PHE A CA 1
ATOM 682 C C . PHE A 1 87 ? -3.551 1.744 1.119 1.00 91.06 87 PHE A C 1
ATOM 684 O O . PHE A 1 87 ? -4.083 2.819 0.843 1.00 91.06 87 PHE A O 1
ATOM 691 N N . PRO A 1 88 ? -2.493 1.300 0.432 1.00 89.19 88 PRO A N 1
ATOM 692 C CA . PRO A 1 88 ? -1.904 2.067 -0.659 1.00 89.19 88 PRO A CA 1
ATOM 693 C C . PRO A 1 88 ? -2.691 1.943 -1.981 1.00 89.19 88 PRO A C 1
ATOM 695 O O . PRO A 1 88 ? -2.366 2.613 -2.953 1.00 89.19 88 PRO A O 1
ATOM 698 N N . SER A 1 89 ? -3.737 1.105 -2.032 1.00 87.50 89 SER A N 1
ATOM 699 C CA . SER A 1 89 ? -4.642 0.950 -3.182 1.00 87.50 89 SER A CA 1
ATOM 700 C C . SER A 1 89 ? -6.092 1.217 -2.773 1.00 87.50 89 SER A C 1
ATOM 702 O O . SER A 1 89 ? -6.582 0.669 -1.780 1.00 87.50 89 SER A O 1
ATOM 704 N N . TYR A 1 90 ? -6.804 2.022 -3.571 1.00 86.94 90 TYR A N 1
ATOM 705 C CA . TYR A 1 90 ? -8.233 2.283 -3.370 1.00 86.94 90 TYR A CA 1
ATOM 706 C C . TYR A 1 90 ? -9.059 1.002 -3.498 1.00 86.94 90 TYR A C 1
ATOM 708 O O . TYR A 1 90 ? -9.975 0.781 -2.708 1.00 86.94 90 TYR A O 1
ATOM 716 N N . GLY A 1 91 ? -8.718 0.137 -4.461 1.00 83.31 91 GLY A N 1
ATOM 717 C CA . GLY A 1 91 ? -9.428 -1.121 -4.701 1.00 83.31 91 GLY A CA 1
ATOM 718 C C . GLY A 1 91 ? -9.412 -2.040 -3.479 1.00 83.31 91 GLY A C 1
ATOM 719 O O . GLY A 1 91 ? -10.422 -2.668 -3.159 1.00 83.31 91 GLY A O 1
ATOM 720 N N . VAL A 1 92 ? -8.305 -2.038 -2.730 1.00 83.94 92 VAL A N 1
ATOM 721 C CA . VAL A 1 92 ? -8.182 -2.779 -1.468 1.00 83.94 92 VAL A CA 1
ATOM 722 C C . VAL A 1 92 ? -9.129 -2.216 -0.403 1.00 83.94 92 VAL A C 1
ATOM 724 O O . VAL A 1 92 ? -9.908 -2.969 0.186 1.00 83.94 92 VAL A O 1
ATOM 727 N N . ALA A 1 93 ? -9.121 -0.895 -0.195 1.00 88.12 93 ALA A N 1
ATOM 728 C CA . ALA A 1 93 ? -10.016 -0.241 0.762 1.00 88.12 93 ALA A CA 1
ATOM 729 C C . ALA A 1 93 ? -11.501 -0.419 0.386 1.00 88.12 93 ALA A C 1
ATOM 731 O O . ALA A 1 93 ? -12.346 -0.655 1.251 1.00 88.12 93 ALA A O 1
ATOM 732 N N . GLU A 1 94 ? -11.826 -0.358 -0.908 1.00 89.50 94 GLU A N 1
ATOM 733 C CA . GLU A 1 94 ? -13.178 -0.580 -1.423 1.00 89.50 94 GLU A CA 1
ATOM 734 C C . GLU A 1 94 ? -13.652 -2.016 -1.207 1.00 89.50 94 GLU A C 1
ATOM 736 O O . GLU A 1 94 ? -14.782 -2.222 -0.755 1.00 89.50 94 GLU A O 1
ATOM 741 N N . SER A 1 95 ? -12.807 -3.006 -1.498 1.00 85.19 95 SER A N 1
ATOM 742 C CA . SER A 1 95 ? -13.128 -4.417 -1.272 1.00 85.19 95 SER A CA 1
ATOM 743 C C . SER A 1 95 ? -13.443 -4.680 0.204 1.00 85.19 95 SER A C 1
ATOM 745 O O . SER A 1 95 ? -14.484 -5.264 0.526 1.00 85.19 95 SER A O 1
ATOM 747 N N . LEU A 1 96 ? -12.619 -4.141 1.112 1.00 87.31 96 LEU A N 1
ATOM 748 C CA . LEU A 1 96 ? -12.845 -4.250 2.551 1.00 87.31 96 LEU A CA 1
ATOM 749 C C . LEU A 1 96 ? -14.158 -3.581 2.977 1.00 87.31 96 LEU A C 1
ATOM 751 O O . LEU A 1 96 ? -14.965 -4.196 3.677 1.00 87.31 96 LEU A O 1
ATOM 755 N N . LEU A 1 97 ? -14.421 -2.352 2.518 1.00 89.50 97 LEU A N 1
ATOM 756 C CA . LEU A 1 97 ? -15.661 -1.642 2.837 1.00 89.50 97 LEU A CA 1
ATOM 757 C C . LEU A 1 97 ? -16.898 -2.409 2.352 1.00 89.50 97 LEU A C 1
ATOM 759 O O . LEU A 1 97 ? -17.896 -2.501 3.070 1.00 89.50 97 LEU A O 1
ATOM 763 N N . ARG A 1 98 ? -16.843 -2.987 1.145 1.00 88.94 98 ARG A N 1
ATOM 764 C CA . ARG A 1 98 ? -17.919 -3.830 0.605 1.00 88.94 98 ARG A CA 1
ATOM 765 C C . ARG A 1 98 ? -18.133 -5.075 1.461 1.00 88.94 98 ARG A C 1
ATOM 767 O O . ARG A 1 98 ? -19.282 -5.412 1.746 1.00 88.94 98 ARG A O 1
ATOM 774 N N . GLY A 1 99 ? -17.057 -5.728 1.900 1.00 87.44 99 GLY A N 1
ATOM 775 C CA . GLY A 1 99 ? -17.113 -6.873 2.811 1.00 87.44 99 GLY A CA 1
ATOM 776 C C . GLY A 1 99 ? -17.782 -6.527 4.143 1.00 87.44 99 GLY A C 1
ATOM 777 O O . GLY A 1 99 ? -18.710 -7.219 4.566 1.00 87.44 99 GLY A O 1
ATOM 778 N N . ILE A 1 100 ? -17.385 -5.405 4.750 1.00 87.50 100 ILE A N 1
ATOM 779 C CA . ILE A 1 100 ? -17.979 -4.890 5.991 1.00 87.50 100 ILE A CA 1
ATOM 780 C C . ILE A 1 100 ? -19.470 -4.606 5.791 1.00 87.50 100 ILE A C 1
ATOM 782 O O . ILE A 1 100 ? -20.298 -5.152 6.516 1.00 87.50 100 ILE A O 1
ATOM 786 N N . LYS A 1 101 ? -19.849 -3.836 4.763 1.00 87.19 101 LYS A N 1
ATOM 787 C CA . LYS A 1 101 ? -21.260 -3.502 4.494 1.00 87.19 101 LYS A CA 1
ATOM 788 C C . LYS A 1 101 ? -22.118 -4.737 4.213 1.00 87.19 101 LYS A C 1
ATOM 790 O O . LYS A 1 101 ? -23.257 -4.815 4.673 1.00 87.19 101 LYS A O 1
ATOM 795 N N . LYS A 1 102 ? -21.574 -5.731 3.505 1.00 88.75 102 LYS A N 1
ATOM 796 C CA . LYS A 1 102 ? -22.253 -7.014 3.278 1.00 88.75 102 LYS A CA 1
ATOM 797 C C . LYS A 1 102 ? -22.475 -7.763 4.594 1.00 88.75 102 LYS A C 1
ATOM 799 O O . LYS A 1 102 ? -23.579 -8.248 4.822 1.00 88.75 102 LYS A O 1
ATOM 804 N N . SER A 1 103 ? -21.474 -7.813 5.471 1.00 85.69 103 SER A N 1
ATOM 805 C CA . SER A 1 103 ? -21.604 -8.416 6.805 1.00 85.69 103 SER A CA 1
ATOM 806 C C . SER A 1 103 ? -22.682 -7.713 7.643 1.00 85.69 103 SER A C 1
ATOM 808 O O . SER A 1 103 ? -23.585 -8.359 8.172 1.00 85.69 103 SER A O 1
ATOM 810 N N . GLU A 1 104 ? -22.679 -6.379 7.667 1.00 85.88 104 GLU A N 1
ATOM 811 C CA . GLU A 1 104 ? -23.656 -5.563 8.403 1.00 85.88 104 GLU A CA 1
ATOM 812 C C . GLU A 1 104 ? -25.094 -5.741 7.900 1.00 85.88 104 GLU A C 1
ATOM 814 O O . GLU A 1 104 ? -26.039 -5.662 8.682 1.00 85.88 104 GLU A O 1
ATOM 819 N N . SER A 1 105 ? -25.288 -6.021 6.606 1.00 84.06 105 SER A N 1
ATOM 820 C CA . SER A 1 105 ? -26.625 -6.247 6.040 1.00 84.06 105 SER A CA 1
ATOM 821 C C . SER A 1 105 ? -27.353 -7.443 6.666 1.00 84.06 105 SER A C 1
ATOM 823 O O . SER A 1 105 ? -28.580 -7.432 6.741 1.00 84.06 105 SER A O 1
ATOM 825 N N . SER A 1 106 ? -26.599 -8.423 7.176 1.00 84.31 106 SER A N 1
ATOM 826 C CA . SER A 1 106 ? -27.127 -9.617 7.844 1.00 84.31 106 SER A CA 1
ATOM 827 C C . SER A 1 106 ? -27.408 -9.429 9.342 1.00 84.31 106 SER A C 1
ATOM 829 O O . SER A 1 106 ? -28.003 -10.306 9.965 1.00 84.31 106 SER A O 1
ATOM 831 N N . LYS A 1 107 ? -27.008 -8.290 9.926 1.00 83.69 107 LYS A N 1
ATOM 832 C CA . LYS A 1 107 ? -27.183 -7.988 11.352 1.00 83.69 107 LYS A CA 1
ATOM 833 C C . LYS A 1 107 ? -28.489 -7.224 11.623 1.00 83.69 107 LYS A C 1
ATOM 835 O O . LYS A 1 107 ? -28.923 -6.425 10.782 1.00 83.69 107 LYS A O 1
ATOM 840 N N . PRO A 1 108 ? -29.114 -7.405 12.802 1.00 79.75 108 PRO A N 1
ATOM 841 C CA . PRO A 1 108 ? -30.237 -6.570 13.226 1.00 79.75 108 PRO A CA 1
ATOM 842 C C . PRO A 1 108 ? -29.799 -5.102 13.361 1.00 79.75 108 PRO A C 1
ATOM 844 O O . PRO A 1 108 ? -28.639 -4.817 13.642 1.00 79.75 108 PRO A O 1
ATOM 847 N N . SER A 1 109 ? -30.724 -4.152 13.171 1.00 77.56 109 SER A N 1
ATOM 848 C CA . SER A 1 109 ? -30.387 -2.717 13.068 1.00 77.56 109 SER A CA 1
ATOM 849 C C . SER A 1 109 ? -29.633 -2.150 14.274 1.00 77.56 109 SER A C 1
ATOM 851 O O . SER A 1 109 ? -28.815 -1.255 14.099 1.00 77.56 109 SER A O 1
ATOM 853 N N . LYS A 1 110 ? -29.877 -2.682 15.477 1.00 79.56 110 LYS A N 1
ATOM 854 C CA . LYS A 1 110 ? -29.226 -2.252 16.725 1.00 79.56 110 LYS A CA 1
ATOM 855 C C . LYS A 1 110 ? -27.744 -2.631 16.807 1.00 79.56 110 LYS A C 1
ATOM 857 O O . LYS A 1 110 ? -27.014 -1.996 17.556 1.00 79.56 110 LYS A O 1
ATOM 862 N N . ASP A 1 111 ? -27.318 -3.610 16.013 1.00 78.75 111 ASP A N 1
ATOM 863 C CA . ASP A 1 111 ? -25.951 -4.135 16.013 1.00 78.75 111 ASP A CA 1
ATOM 864 C C . ASP A 1 111 ? -25.148 -3.637 14.802 1.00 78.75 111 ASP A C 1
ATOM 866 O O . ASP A 1 111 ? -24.025 -4.093 14.568 1.00 78.75 111 ASP A O 1
ATOM 870 N N . LYS A 1 112 ? -25.730 -2.723 14.008 1.00 82.19 112 LYS A N 1
ATOM 871 C CA . LYS A 1 112 ? -25.062 -2.141 12.849 1.00 82.19 112 LYS A CA 1
ATOM 872 C C . LYS A 1 112 ? -24.198 -0.957 13.270 1.00 82.19 112 LYS A C 1
ATOM 874 O O . LYS A 1 112 ? -24.713 0.113 13.582 1.00 82.19 112 LYS A O 1
ATOM 879 N N . ILE A 1 113 ? -22.887 -1.155 13.267 1.00 80.88 113 ILE A N 1
ATOM 880 C CA . ILE A 1 113 ? -21.886 -0.177 13.717 1.00 80.88 113 ILE A CA 1
ATOM 881 C C . ILE A 1 113 ? -21.234 0.516 12.516 1.00 80.88 113 ILE A C 1
ATOM 883 O O . ILE A 1 113 ? -20.852 1.679 12.602 1.00 80.88 113 ILE A O 1
ATOM 887 N N . TYR A 1 114 ? -21.140 -0.169 11.373 1.00 85.00 114 TYR A N 1
ATOM 888 C CA . TYR A 1 114 ? -20.356 0.285 10.218 1.00 85.00 114 TYR A CA 1
ATOM 889 C C . TYR A 1 114 ? -21.218 0.777 9.047 1.00 85.00 114 TYR A C 1
ATOM 891 O O . TYR A 1 114 ? -20.734 0.879 7.918 1.00 85.00 114 TYR A O 1
ATOM 899 N N . THR A 1 115 ? -22.497 1.079 9.290 1.00 83.06 115 THR A N 1
ATOM 900 C CA . THR A 1 115 ? -23.442 1.536 8.253 1.00 83.06 115 THR A CA 1
ATOM 901 C C . THR A 1 115 ? -22.925 2.775 7.520 1.00 83.06 115 THR A C 1
ATOM 903 O O . THR A 1 115 ? -22.924 2.809 6.287 1.00 83.06 115 THR A O 1
ATOM 906 N N . ASP A 1 116 ? -22.390 3.731 8.283 1.00 87.69 116 ASP A N 1
ATOM 907 C CA . ASP A 1 116 ? -21.893 5.019 7.787 1.00 87.69 116 ASP A CA 1
ATOM 908 C C . ASP A 1 116 ? -20.391 4.993 7.464 1.00 87.69 116 ASP A C 1
ATOM 910 O O . ASP A 1 116 ? -19.758 6.034 7.296 1.00 87.69 116 ASP A O 1
ATOM 914 N N . ALA A 1 117 ? -19.793 3.798 7.377 1.00 91.00 117 ALA A N 1
ATOM 915 C CA . ALA A 1 117 ? -18.394 3.674 7.009 1.00 91.00 117 ALA A CA 1
ATOM 916 C C . ALA A 1 117 ? -18.162 4.152 5.563 1.00 91.00 117 ALA A C 1
ATOM 918 O O . ALA A 1 117 ? -18.876 3.770 4.619 1.00 91.00 117 ALA A O 1
ATOM 919 N N . GLN A 1 118 ? -17.120 4.960 5.395 1.00 93.12 118 GLN A N 1
ATOM 920 C CA . GLN A 1 118 ? -16.685 5.544 4.130 1.00 93.12 118 GLN A CA 1
ATOM 921 C C . GLN A 1 118 ? -15.163 5.465 3.988 1.00 93.12 118 GLN A C 1
ATOM 923 O O . GLN A 1 118 ? -14.444 5.329 4.978 1.00 93.12 118 GLN A O 1
ATOM 928 N N . ILE A 1 119 ? -14.666 5.568 2.758 1.00 92.56 119 ILE A N 1
ATOM 929 C CA . ILE A 1 119 ? -13.226 5.646 2.491 1.00 92.56 119 ILE A CA 1
ATOM 930 C C . ILE A 1 119 ? -12.805 7.109 2.595 1.00 92.56 119 ILE A C 1
ATOM 932 O O . ILE A 1 119 ? -13.425 7.972 1.978 1.00 92.56 119 ILE A O 1
ATOM 936 N N . SER A 1 120 ? -11.743 7.374 3.344 1.00 91.56 120 SER A N 1
ATOM 937 C CA . SER A 1 120 ? -11.023 8.644 3.314 1.00 91.56 120 SER A CA 1
ATOM 938 C C . SER A 1 120 ? -9.606 8.422 2.799 1.00 91.56 120 SER A C 1
ATOM 940 O O . SER A 1 120 ? -9.107 7.293 2.792 1.00 91.56 120 SER A O 1
ATOM 942 N N . SER A 1 121 ? -8.962 9.497 2.356 1.00 90.56 121 SER A N 1
ATOM 943 C CA . SER A 1 121 ? -7.589 9.463 1.869 1.00 90.56 121 SER A CA 1
ATOM 944 C C . SER A 1 121 ? -6.673 10.377 2.678 1.00 90.56 121 SER A C 1
ATOM 946 O O . SER A 1 121 ? -7.094 11.388 3.244 1.00 90.56 121 SER A O 1
ATOM 948 N N . LYS A 1 122 ? -5.395 10.003 2.731 1.00 89.31 122 LYS A N 1
ATOM 949 C CA . LYS A 1 122 ? -4.281 10.839 3.191 1.00 89.31 122 LYS A CA 1
ATOM 950 C C . LYS A 1 122 ? -3.080 10.639 2.268 1.00 89.31 122 LYS A C 1
ATOM 952 O O . LYS A 1 122 ? -2.934 9.534 1.744 1.00 89.31 122 LYS A O 1
ATOM 957 N N . PRO A 1 123 ? -2.193 11.633 2.107 1.00 88.56 123 PRO A N 1
ATOM 958 C CA . PRO A 1 123 ? -0.926 11.430 1.412 1.00 88.56 123 PRO A CA 1
ATOM 959 C C . PRO A 1 123 ? -0.153 10.243 1.995 1.00 88.56 123 PRO A C 1
ATOM 961 O O . PRO A 1 123 ? -0.010 10.124 3.217 1.00 88.56 123 PRO A O 1
ATOM 964 N N . LEU A 1 124 ? 0.351 9.365 1.129 1.00 87.25 124 LEU A N 1
ATOM 965 C CA . LEU A 1 124 ? 1.123 8.189 1.518 1.00 87.25 124 LEU A CA 1
ATOM 966 C C . LEU A 1 124 ? 2.396 8.603 2.261 1.00 87.25 124 LEU A C 1
ATOM 968 O O . LEU A 1 124 ? 2.761 7.951 3.236 1.00 87.25 124 LEU A O 1
ATOM 972 N N . SER A 1 125 ? 3.007 9.730 1.877 1.00 85.69 125 SER A N 1
ATOM 973 C CA . SER A 1 125 ? 4.133 10.339 2.598 1.00 85.69 125 SER A CA 1
ATOM 974 C C . SER A 1 125 ? 3.820 10.580 4.079 1.00 85.69 125 SER A C 1
ATOM 976 O O . SER A 1 125 ? 4.607 10.225 4.953 1.00 85.69 125 SER A O 1
ATOM 978 N N . THR A 1 126 ? 2.639 11.129 4.382 1.00 86.81 126 THR A N 1
ATOM 979 C CA . THR A 1 126 ? 2.210 11.429 5.755 1.00 86.81 126 THR A CA 1
ATOM 980 C C . THR A 1 126 ? 2.064 10.148 6.565 1.00 86.81 126 THR A C 1
ATOM 982 O O . THR A 1 126 ? 2.541 10.062 7.694 1.00 86.81 126 THR A O 1
ATOM 985 N N . VAL A 1 127 ? 1.417 9.135 5.991 1.00 88.81 127 VAL A N 1
ATOM 986 C CA . VAL A 1 127 ? 1.208 7.852 6.671 1.00 88.81 127 VAL A CA 1
ATOM 987 C C . VAL A 1 127 ? 2.525 7.114 6.873 1.00 88.81 127 VAL A C 1
ATOM 989 O O . VAL A 1 127 ? 2.751 6.562 7.948 1.00 88.81 127 VAL A O 1
ATOM 992 N N . TYR A 1 128 ? 3.412 7.149 5.882 1.00 86.56 128 TYR A N 1
ATOM 993 C CA . TYR A 1 128 ? 4.755 6.598 5.991 1.00 86.56 128 TYR A CA 1
ATOM 994 C C . TYR A 1 128 ? 5.515 7.232 7.162 1.00 86.56 128 TYR A C 1
ATOM 996 O O . TYR A 1 128 ? 5.977 6.507 8.043 1.00 86.56 128 TYR A O 1
ATOM 1004 N N . LEU A 1 129 ? 5.554 8.566 7.249 1.00 85.44 129 LEU A N 1
ATOM 1005 C CA . LEU A 1 129 ? 6.209 9.272 8.356 1.00 85.44 129 LEU A CA 1
ATOM 1006 C C . LEU A 1 129 ? 5.605 8.901 9.719 1.00 85.44 129 LEU A C 1
ATOM 1008 O O . LEU A 1 129 ? 6.347 8.636 10.663 1.00 85.44 129 LEU A O 1
ATOM 1012 N N . LEU A 1 130 ? 4.275 8.813 9.821 1.00 87.75 130 LEU A N 1
ATOM 1013 C CA . LEU A 1 130 ? 3.603 8.370 11.049 1.00 87.75 130 LEU A CA 1
ATOM 1014 C C . LEU A 1 130 ? 3.944 6.915 11.407 1.00 87.75 130 LEU A C 1
ATOM 1016 O O . LEU A 1 130 ? 4.087 6.599 12.587 1.00 87.75 130 LEU A O 1
ATOM 1020 N N . SER A 1 131 ? 4.115 6.038 10.412 1.00 87.00 131 SER A N 1
ATOM 1021 C CA . SER A 1 131 ? 4.493 4.636 10.636 1.00 87.00 131 SER A CA 1
ATOM 1022 C C . SER A 1 131 ? 5.908 4.486 11.205 1.00 87.00 131 SER A C 1
ATOM 1024 O O . SER A 1 131 ? 6.153 3.592 12.014 1.00 87.00 131 SER A O 1
ATOM 1026 N N . LEU A 1 132 ? 6.823 5.402 10.861 1.00 83.56 132 LEU A N 1
ATOM 1027 C CA . LEU A 1 132 ? 8.193 5.416 11.387 1.00 83.56 132 LEU A CA 1
ATOM 1028 C C . LEU A 1 132 ? 8.278 5.902 12.840 1.00 83.56 132 LEU A C 1
ATOM 1030 O O . LEU A 1 132 ? 9.181 5.505 13.572 1.00 83.56 132 LEU A O 1
ATOM 1034 N N . GLN A 1 133 ? 7.342 6.746 13.278 1.00 84.12 133 GLN A N 1
ATOM 1035 C CA . GLN A 1 133 ? 7.332 7.328 14.627 1.00 84.12 133 GLN A CA 1
ATOM 1036 C C . GLN A 1 133 ? 6.876 6.342 15.720 1.00 84.12 133 GLN A C 1
ATOM 1038 O O . GLN A 1 133 ? 6.877 6.672 16.907 1.00 84.12 133 GLN A O 1
ATOM 1043 N N . GLY A 1 134 ? 6.482 5.121 15.351 1.00 82.31 134 GLY A N 1
ATOM 1044 C CA . GLY A 1 134 ? 6.019 4.107 16.292 1.00 82.31 134 GLY A CA 1
ATOM 1045 C C . GLY A 1 134 ? 4.597 4.383 16.785 1.00 82.31 134 GLY A C 1
ATOM 1046 O O . GLY A 1 134 ? 3.635 4.074 16.085 1.00 82.31 134 GLY A O 1
ATOM 1047 N N . LYS A 1 135 ? 4.447 4.898 18.015 1.00 85.69 135 LYS A N 1
ATOM 1048 C CA . LYS A 1 135 ? 3.136 5.215 18.612 1.00 85.69 135 LYS A CA 1
ATOM 1049 C C . LYS A 1 135 ? 2.939 6.724 18.694 1.00 85.69 135 LYS A C 1
ATOM 1051 O O . LYS A 1 135 ? 3.618 7.391 19.466 1.00 85.69 135 LYS A O 1
ATOM 1056 N N . VAL A 1 136 ? 1.936 7.236 17.989 1.00 82.38 136 VAL A N 1
ATOM 1057 C CA . VAL A 1 136 ? 1.484 8.627 18.099 1.00 82.38 136 VAL A CA 1
ATOM 1058 C C . VAL A 1 136 ? 0.131 8.618 18.801 1.00 82.38 136 VAL A C 1
ATOM 1060 O O . VAL A 1 136 ? -0.797 7.954 18.347 1.00 82.38 136 VAL A O 1
ATOM 1063 N N . ASN A 1 137 ? 0.017 9.305 19.941 1.00 84.31 137 ASN A N 1
ATOM 1064 C CA . ASN A 1 137 ? -1.191 9.313 20.784 1.00 84.31 137 ASN A CA 1
ATOM 1065 C C . ASN A 1 137 ? -1.679 7.904 21.186 1.00 84.31 137 ASN A C 1
ATOM 1067 O O . ASN A 1 137 ? -2.872 7.617 21.179 1.00 84.31 137 ASN A O 1
ATOM 1071 N N . GLY A 1 138 ? -0.744 6.999 21.501 1.00 85.50 138 GLY A N 1
ATOM 1072 C CA . GLY A 1 138 ? -1.054 5.612 21.877 1.00 85.50 138 GLY A CA 1
ATOM 1073 C C . GLY A 1 138 ? -1.445 4.700 20.708 1.00 85.50 138 GLY A C 1
ATOM 1074 O O . GLY A 1 138 ? -1.705 3.518 20.925 1.00 85.50 138 GLY A O 1
ATOM 1075 N N . GLN A 1 139 ? -1.431 5.218 19.479 1.00 87.75 139 GLN A N 1
ATOM 1076 C CA . GLN A 1 139 ? -1.839 4.516 18.271 1.00 87.75 139 GLN A CA 1
ATOM 1077 C C . GLN A 1 139 ? -0.662 4.279 17.323 1.00 87.75 139 GLN A C 1
ATOM 1079 O O . GLN A 1 139 ? 0.146 5.175 17.082 1.00 87.75 139 GLN A O 1
ATOM 1084 N N . LYS A 1 140 ? -0.591 3.075 16.751 1.00 90.62 140 LYS A N 1
ATOM 1085 C CA . LYS A 1 140 ? 0.320 2.744 15.650 1.00 90.62 140 LYS A CA 1
ATOM 1086 C C . LYS A 1 140 ? -0.330 3.031 14.303 1.00 90.62 140 LYS A C 1
ATOM 1088 O O . LYS A 1 140 ? -1.540 2.876 14.148 1.00 90.62 140 LYS A O 1
ATOM 1093 N N . TYR A 1 141 ? 0.486 3.407 13.329 1.00 90.19 141 TYR A N 1
ATOM 1094 C CA . TYR A 1 141 ? 0.060 3.677 11.959 1.00 90.19 141 TYR A CA 1
ATOM 1095 C C . TYR A 1 141 ? 0.702 2.644 11.049 1.00 90.19 141 TYR A C 1
ATOM 1097 O O . TYR A 1 141 ? 1.924 2.522 11.027 1.00 90.19 141 TYR A O 1
ATOM 1105 N N . LEU A 1 142 ? -0.121 1.887 10.331 1.00 89.44 142 LEU A N 1
ATOM 1106 C CA . LEU A 1 142 ? 0.334 0.790 9.489 1.00 89.44 142 LEU A CA 1
ATOM 1107 C C . LEU A 1 142 ? -0.081 1.032 8.046 1.00 89.44 142 LEU A C 1
ATOM 1109 O O . LEU A 1 142 ? -1.230 1.378 7.769 1.00 89.44 142 LEU A O 1
ATOM 1113 N N . ILE A 1 143 ? 0.859 0.801 7.134 1.00 89.94 143 ILE A N 1
ATOM 1114 C CA . ILE A 1 143 ? 0.564 0.649 5.714 1.00 89.94 143 ILE A CA 1
ATOM 1115 C C . ILE A 1 143 ? 0.406 -0.847 5.473 1.00 89.94 143 ILE A C 1
ATOM 1117 O O . ILE A 1 143 ? 1.300 -1.626 5.796 1.00 89.94 143 ILE A O 1
ATOM 1121 N N . GLN A 1 144 ? -0.734 -1.255 4.929 1.00 87.69 144 GLN A N 1
ATOM 1122 C CA . GLN A 1 144 ? -1.048 -2.660 4.710 1.00 87.69 144 GLN A CA 1
ATOM 1123 C C . GLN A 1 144 ? -1.621 -2.872 3.311 1.00 87.69 144 GLN A C 1
ATOM 1125 O O . GLN A 1 144 ? -2.349 -2.036 2.783 1.00 87.69 144 GLN A O 1
ATOM 1130 N N . ASN A 1 145 ? -1.295 -4.011 2.708 1.00 86.75 145 ASN A N 1
ATOM 1131 C CA . ASN A 1 145 ? -1.884 -4.455 1.448 1.00 86.75 145 ASN A CA 1
ATOM 1132 C C . ASN A 1 145 ? -2.959 -5.530 1.701 1.00 86.75 145 ASN A C 1
ATOM 1134 O O . ASN A 1 145 ? -3.075 -6.036 2.815 1.00 86.75 145 ASN A O 1
ATOM 1138 N N . SER A 1 146 ? -3.753 -5.890 0.692 1.00 84.94 146 SER A N 1
ATOM 1139 C CA . SER A 1 146 ? -4.746 -6.958 0.842 1.00 84.94 146 SER A CA 1
ATOM 1140 C C . SER A 1 146 ? -4.087 -8.318 1.078 1.00 84.94 146 SER A C 1
ATOM 1142 O O . SER A 1 146 ? -3.015 -8.607 0.539 1.00 84.94 146 SER A O 1
ATOM 1144 N N . ASP A 1 147 ? -4.772 -9.186 1.823 1.00 84.12 147 ASP A N 1
ATOM 1145 C CA . ASP A 1 147 ? -4.346 -10.577 2.015 1.00 84.12 147 ASP A CA 1
ATOM 1146 C C . ASP A 1 147 ? -4.221 -11.324 0.678 1.00 84.12 147 ASP A C 1
ATOM 1148 O O . ASP A 1 147 ? -3.323 -12.152 0.509 1.00 84.12 147 ASP A O 1
ATOM 1152 N N . ASP A 1 148 ? -5.062 -10.980 -0.301 1.00 86.94 148 ASP A N 1
ATOM 1153 C CA . ASP A 1 148 ? -4.995 -11.513 -1.663 1.00 86.94 148 ASP A CA 1
ATOM 1154 C C . ASP A 1 148 ? -3.685 -11.117 -2.358 1.00 86.94 148 ASP A C 1
ATOM 1156 O O . ASP A 1 148 ? -2.977 -11.986 -2.870 1.00 86.94 148 ASP A O 1
ATOM 1160 N N . ASN A 1 149 ? -3.304 -9.834 -2.315 1.00 87.56 149 ASN A N 1
ATOM 1161 C CA . ASN A 1 149 ? -2.031 -9.373 -2.875 1.00 87.56 149 ASN A CA 1
ATOM 1162 C C . ASN A 1 149 ? -0.845 -9.999 -2.137 1.00 87.56 149 ASN A C 1
ATOM 1164 O O . ASN A 1 149 ? 0.118 -10.417 -2.773 1.00 87.56 149 ASN A O 1
ATOM 1168 N N . ILE A 1 150 ? -0.913 -10.142 -0.811 1.00 87.12 150 ILE A N 1
ATOM 1169 C CA . ILE A 1 150 ? 0.124 -10.834 -0.033 1.00 87.12 150 ILE A CA 1
ATOM 1170 C C . ILE A 1 150 ? 0.238 -12.304 -0.469 1.00 87.12 150 ILE A C 1
ATOM 1172 O O . ILE A 1 150 ? 1.343 -12.817 -0.646 1.00 87.12 150 ILE A O 1
ATOM 1176 N N . SER A 1 151 ? -0.889 -12.988 -0.669 1.00 87.00 151 SER A N 1
ATOM 1177 C CA . SER A 1 151 ? -0.937 -14.381 -1.12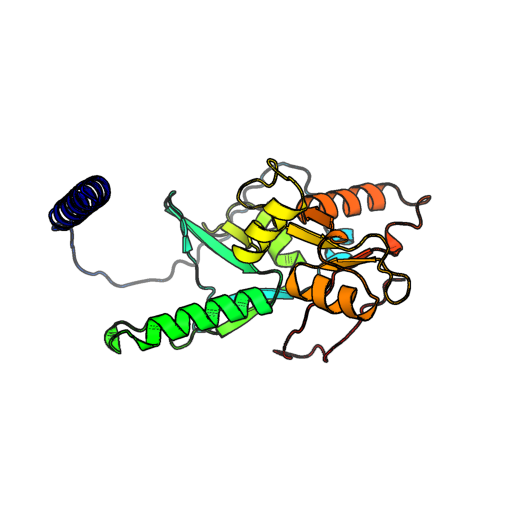6 1.00 87.00 151 SER A CA 1
ATOM 1178 C C . SER A 1 151 ? -0.336 -14.544 -2.523 1.00 87.00 151 SER A C 1
ATOM 1180 O O . SER A 1 151 ? 0.472 -15.448 -2.750 1.00 87.00 151 SER A O 1
ATOM 1182 N N . VAL A 1 152 ? -0.664 -13.643 -3.453 1.00 89.75 152 VAL A N 1
ATOM 1183 C CA . VAL A 1 152 ? -0.088 -13.628 -4.805 1.00 89.75 152 VAL A CA 1
ATOM 1184 C C . VAL A 1 152 ? 1.410 -13.321 -4.766 1.00 89.75 152 VAL A C 1
ATOM 1186 O O . VAL A 1 152 ? 2.199 -14.049 -5.365 1.00 89.75 152 VAL A O 1
ATOM 1189 N N . ALA A 1 153 ? 1.825 -12.317 -3.993 1.00 89.06 153 ALA A N 1
ATOM 1190 C CA . ALA A 1 153 ? 3.226 -11.939 -3.832 1.00 89.06 153 ALA A CA 1
ATOM 1191 C C . ALA A 1 153 ? 4.093 -13.103 -3.325 1.00 89.06 153 ALA A C 1
ATOM 1193 O O . ALA A 1 153 ? 5.183 -13.340 -3.849 1.00 89.06 153 ALA A O 1
ATOM 1194 N N . LYS A 1 154 ? 3.586 -13.878 -2.355 1.00 86.31 154 LYS A N 1
ATOM 1195 C CA . LYS A 1 154 ? 4.255 -15.088 -1.847 1.00 86.31 154 LYS A CA 1
ATOM 1196 C C . LYS A 1 154 ? 4.420 -16.166 -2.920 1.00 86.31 154 LYS A C 1
ATOM 1198 O O . LYS A 1 154 ? 5.460 -16.817 -2.959 1.00 86.31 154 LYS A O 1
ATOM 1203 N N . LYS A 1 155 ? 3.421 -16.349 -3.792 1.00 88.44 155 LYS A N 1
ATOM 1204 C CA . LYS A 1 155 ? 3.472 -17.328 -4.892 1.00 88.44 155 LYS A CA 1
ATOM 1205 C C . LYS A 1 155 ? 4.485 -16.933 -5.966 1.00 88.44 155 LYS A C 1
ATOM 1207 O O . LYS A 1 155 ? 5.251 -17.783 -6.405 1.00 88.44 155 LYS A O 1
ATOM 1212 N N . ILE A 1 156 ? 4.491 -15.661 -6.367 1.00 86.69 156 ILE A N 1
ATOM 1213 C CA . ILE A 1 156 ? 5.333 -15.152 -7.460 1.00 86.69 156 ILE A CA 1
ATOM 1214 C C . ILE A 1 156 ? 6.789 -15.008 -7.015 1.00 86.69 156 ILE A C 1
ATOM 1216 O O . ILE A 1 156 ? 7.694 -15.552 -7.641 1.00 86.69 156 ILE A O 1
ATOM 1220 N N . GLY A 1 157 ? 7.032 -14.295 -5.914 1.00 69.69 157 GLY A N 1
ATOM 1221 C CA . GLY A 1 157 ? 8.388 -13.904 -5.532 1.00 69.69 157 GLY A CA 1
ATOM 1222 C C . GLY A 1 157 ? 9.253 -15.042 -4.987 1.00 69.69 157 GLY A C 1
ATOM 1223 O O . GLY A 1 157 ? 10.428 -14.814 -4.716 1.00 69.69 157 GLY A O 1
ATOM 1224 N N . LYS A 1 158 ? 8.690 -16.241 -4.757 1.00 61.66 158 LYS A N 1
ATOM 1225 C CA . LYS A 1 158 ? 9.319 -17.300 -3.935 1.00 61.66 158 LYS A CA 1
ATOM 1226 C C . LYS A 1 158 ? 9.847 -16.740 -2.601 1.00 61.66 158 LYS A C 1
ATOM 1228 O O . LYS A 1 158 ? 10.864 -17.178 -2.072 1.00 61.66 158 LYS A O 1
ATOM 1233 N N . LEU A 1 159 ? 9.175 -15.710 -2.085 1.00 55.22 159 LEU A N 1
ATOM 1234 C CA . LEU A 1 159 ? 9.632 -14.921 -0.951 1.00 55.22 159 LEU A CA 1
ATOM 1235 C C . LEU A 1 159 ? 9.177 -15.603 0.342 1.00 55.22 159 LEU A C 1
ATOM 1237 O O . LEU A 1 159 ? 8.139 -15.257 0.905 1.00 55.22 159 LEU A O 1
ATOM 1241 N N . GLU A 1 160 ? 9.998 -16.517 0.864 1.00 52.47 160 GLU A N 1
ATOM 1242 C CA . GLU A 1 160 ? 9.957 -16.906 2.287 1.00 52.47 160 GLU A CA 1
ATOM 1243 C C . GLU A 1 160 ? 10.232 -15.702 3.219 1.00 52.47 160 GLU A C 1
ATOM 1245 O O . GLU A 1 160 ? 10.005 -15.762 4.424 1.00 52.47 160 GLU A O 1
ATOM 1250 N N . THR A 1 161 ? 10.701 -14.582 2.655 1.00 51.34 161 THR A N 1
ATOM 1251 C CA . THR A 1 161 ? 11.237 -13.406 3.351 1.00 51.34 161 THR A CA 1
ATOM 1252 C C . THR A 1 161 ? 10.296 -12.202 3.427 1.00 51.34 161 THR A C 1
ATOM 1254 O O . THR A 1 161 ? 10.679 -11.197 4.028 1.00 51.34 161 THR A O 1
ATOM 1257 N N . LEU A 1 162 ? 9.078 -12.265 2.867 1.00 54.47 162 LEU A N 1
ATOM 1258 C CA . LEU A 1 162 ? 8.068 -11.231 3.133 1.00 54.47 162 LEU A CA 1
ATOM 1259 C C . LEU A 1 162 ? 7.637 -11.353 4.596 1.00 54.47 162 LEU A C 1
ATOM 1261 O O . LEU A 1 162 ? 6.850 -12.232 4.958 1.00 54.47 162 LEU A O 1
ATOM 1265 N N . LYS A 1 163 ? 8.193 -10.488 5.449 1.00 56.25 163 LYS A N 1
ATOM 1266 C CA . LYS A 1 163 ? 7.832 -10.432 6.864 1.00 56.25 163 LYS A CA 1
ATOM 1267 C C . LYS A 1 163 ? 6.353 -10.066 6.985 1.00 56.25 163 LYS A C 1
ATOM 1269 O O . LYS A 1 163 ? 5.777 -9.384 6.136 1.00 56.25 163 LYS A O 1
ATOM 1274 N N . LEU A 1 164 ? 5.722 -10.526 8.061 1.00 46.44 164 LEU A N 1
ATOM 1275 C CA . LEU A 1 164 ? 4.386 -10.062 8.423 1.00 46.44 164 LEU A CA 1
ATOM 1276 C C . LEU A 1 164 ? 4.435 -8.528 8.570 1.00 46.44 164 LEU A C 1
ATOM 1278 O O . LEU A 1 164 ? 5.274 -8.024 9.315 1.00 46.44 164 LEU A O 1
ATOM 1282 N N . GLY A 1 165 ? 3.587 -7.804 7.836 1.00 56.88 165 GLY A N 1
ATOM 1283 C CA . GLY A 1 165 ? 3.614 -6.334 7.773 1.00 56.88 165 GLY A CA 1
ATOM 1284 C C . GLY A 1 165 ? 4.375 -5.737 6.580 1.00 56.88 165 GLY A C 1
ATOM 1285 O O . GLY A 1 165 ? 4.378 -4.520 6.427 1.00 56.88 165 GLY A O 1
ATOM 1286 N N . SER A 1 166 ? 4.976 -6.556 5.710 1.00 75.31 166 SER A N 1
ATOM 1287 C CA . SER A 1 166 ? 5.538 -6.076 4.442 1.00 75.31 166 SER A CA 1
ATOM 1288 C C . SER A 1 166 ? 4.438 -5.671 3.458 1.00 75.31 166 SER A C 1
ATOM 1290 O O . SER A 1 166 ? 3.405 -6.333 3.336 1.00 75.31 166 SER A O 1
ATOM 1292 N N . VAL A 1 167 ? 4.688 -4.599 2.707 1.00 87.94 167 VAL A N 1
ATOM 1293 C CA . VAL A 1 167 ? 3.782 -4.092 1.670 1.00 87.94 167 VAL A CA 1
ATOM 1294 C C . VAL A 1 167 ? 4.358 -4.484 0.306 1.00 87.94 167 VAL A C 1
ATOM 1296 O O . VAL A 1 167 ? 5.355 -3.889 -0.113 1.00 87.94 167 VAL A O 1
ATOM 1299 N N . PRO A 1 168 ? 3.797 -5.501 -0.378 1.00 89.88 168 PRO A N 1
ATOM 1300 C CA . PRO A 1 168 ? 4.310 -5.933 -1.670 1.00 89.88 168 PRO A CA 1
ATOM 1301 C C . PRO A 1 168 ? 4.067 -4.870 -2.741 1.00 89.88 168 PRO A C 1
ATOM 1303 O O . PRO A 1 168 ? 3.036 -4.192 -2.744 1.00 89.88 168 PRO A O 1
ATOM 1306 N N . ILE A 1 169 ? 5.025 -4.786 -3.656 1.00 89.94 169 ILE A N 1
ATOM 1307 C CA . ILE A 1 169 ? 4.994 -3.987 -4.875 1.00 89.94 169 ILE A CA 1
ATOM 1308 C C . ILE A 1 169 ? 5.189 -4.939 -6.047 1.00 89.94 169 ILE A C 1
ATOM 1310 O O . ILE A 1 169 ? 6.124 -5.739 -6.046 1.00 89.94 169 ILE A O 1
ATOM 1314 N N . PHE A 1 170 ? 4.331 -4.832 -7.050 1.00 92.25 170 PHE A N 1
ATOM 1315 C CA . PHE A 1 170 ? 4.395 -5.617 -8.272 1.00 92.25 170 PHE A CA 1
ATOM 1316 C C . PHE A 1 170 ? 4.907 -4.765 -9.424 1.00 92.25 170 PHE A C 1
ATOM 1318 O O . PHE A 1 170 ? 4.594 -3.579 -9.503 1.00 92.25 170 PHE A O 1
ATOM 1325 N N . TYR A 1 171 ? 5.671 -5.359 -10.329 1.00 92.88 171 TYR A N 1
ATOM 1326 C CA . TYR A 1 171 ? 6.161 -4.682 -11.527 1.00 92.88 171 TYR A CA 1
ATOM 1327 C C . TYR A 1 171 ? 6.503 -5.703 -12.610 1.00 92.88 171 TYR A C 1
ATOM 1329 O O . TYR A 1 171 ? 6.653 -6.887 -12.323 1.00 92.88 171 TYR A O 1
ATOM 1337 N N . ILE A 1 172 ? 6.630 -5.249 -13.852 1.00 93.38 172 ILE A N 1
ATOM 1338 C CA . ILE A 1 172 ? 7.169 -6.039 -14.964 1.00 93.38 172 ILE A CA 1
ATOM 1339 C C . ILE A 1 172 ? 8.406 -5.286 -15.446 1.00 93.38 172 ILE A C 1
ATOM 1341 O O . ILE A 1 172 ? 8.336 -4.082 -15.682 1.00 93.38 172 ILE A O 1
ATOM 1345 N N . GLU A 1 173 ? 9.549 -5.965 -15.528 1.00 88.88 173 GLU A N 1
ATOM 1346 C CA . GLU A 1 173 ? 10.834 -5.302 -15.794 1.00 88.88 173 GLU A CA 1
ATOM 1347 C C . GLU A 1 173 ? 10.876 -4.631 -17.170 1.00 88.88 173 GLU A C 1
ATOM 1349 O O . GLU A 1 173 ? 11.294 -3.486 -17.288 1.00 88.88 173 GLU A O 1
ATOM 1354 N N . GLU A 1 174 ? 10.352 -5.316 -18.184 1.00 89.06 174 GLU A N 1
ATOM 1355 C CA . GLU A 1 174 ? 10.337 -4.853 -19.575 1.00 89.06 174 GLU A CA 1
ATOM 1356 C C . GLU A 1 174 ? 9.152 -3.926 -19.897 1.00 89.06 174 GLU A C 1
ATOM 1358 O O . GLU A 1 174 ? 9.057 -3.380 -20.998 1.00 89.06 174 GLU A O 1
ATOM 1363 N N . MET A 1 175 ? 8.226 -3.727 -18.953 1.00 89.62 175 MET A N 1
ATOM 1364 C CA . MET A 1 175 ? 7.052 -2.889 -19.174 1.00 89.62 175 MET A CA 1
ATOM 1365 C C . MET A 1 175 ? 7.379 -1.421 -18.900 1.00 89.62 175 MET A C 1
ATOM 1367 O O . MET A 1 175 ? 7.347 -0.960 -17.756 1.00 89.62 175 MET A O 1
ATOM 1371 N N . LEU A 1 176 ? 7.620 -0.679 -19.979 1.00 86.12 176 LEU A N 1
ATOM 1372 C CA . LEU A 1 176 ? 7.790 0.770 -19.950 1.00 86.12 176 LEU A CA 1
ATOM 1373 C C . LEU A 1 176 ? 6.529 1.472 -20.461 1.00 86.12 176 LEU A C 1
ATOM 1375 O O . LEU A 1 176 ? 6.050 1.197 -21.560 1.00 86.12 176 LEU A O 1
ATOM 1379 N N . ILE A 1 177 ? 6.008 2.410 -19.676 1.00 80.31 177 ILE A N 1
ATOM 1380 C CA . ILE A 1 177 ? 4.893 3.285 -20.054 1.00 80.31 177 ILE A CA 1
ATOM 1381 C C . ILE A 1 177 ? 5.439 4.713 -20.039 1.00 80.31 177 ILE A C 1
ATOM 1383 O O . ILE A 1 177 ? 6.002 5.150 -19.042 1.00 80.31 177 ILE A O 1
ATOM 1387 N N . ASP A 1 178 ? 5.332 5.431 -21.157 1.00 82.44 178 ASP A N 1
ATOM 1388 C CA . ASP A 1 178 ? 5.897 6.781 -21.314 1.00 82.44 178 ASP A CA 1
ATOM 1389 C C . ASP A 1 178 ? 7.399 6.871 -20.935 1.00 82.44 178 ASP A C 1
ATOM 1391 O O . ASP A 1 178 ? 7.855 7.882 -20.413 1.00 82.44 178 ASP A O 1
ATOM 1395 N N . SER A 1 179 ? 8.173 5.808 -21.204 1.00 82.62 179 SER A N 1
ATOM 1396 C CA . SER A 1 179 ? 9.596 5.638 -20.831 1.00 82.62 179 SER A CA 1
ATOM 1397 C C . SER A 1 179 ? 9.886 5.403 -19.340 1.00 82.62 179 SER A C 1
ATOM 1399 O O . SER A 1 179 ? 11.052 5.377 -18.946 1.00 82.62 179 SER A O 1
ATOM 1401 N N . TYR A 1 180 ? 8.855 5.178 -18.523 1.00 80.50 180 TYR A N 1
ATOM 1402 C CA . TYR A 1 180 ? 8.986 4.877 -17.098 1.00 80.50 180 TYR A CA 1
ATOM 1403 C C . TYR A 1 180 ? 8.615 3.427 -16.789 1.00 80.50 180 TYR A C 1
ATOM 1405 O O . TYR A 1 180 ? 7.658 2.879 -17.340 1.00 80.50 180 TYR A O 1
ATOM 1413 N N . GLN A 1 181 ? 9.339 2.826 -15.853 1.00 84.69 181 GLN A N 1
ATOM 1414 C CA . GLN A 1 181 ? 8.972 1.579 -15.207 1.00 84.69 181 GLN A CA 1
ATOM 1415 C C . GLN A 1 181 ? 7.972 1.862 -14.084 1.00 84.69 181 GLN A C 1
ATOM 1417 O O . GLN A 1 181 ? 8.231 2.654 -13.174 1.00 84.69 181 GLN A O 1
ATOM 1422 N N . TYR A 1 182 ? 6.822 1.191 -14.137 1.00 87.81 182 TYR A N 1
ATOM 1423 C CA . TYR A 1 182 ? 5.761 1.378 -13.154 1.00 87.81 182 TYR A CA 1
ATOM 1424 C C . TYR A 1 182 ? 5.763 0.300 -12.069 1.00 87.81 182 TYR A C 1
ATOM 1426 O O . TYR A 1 182 ? 5.870 -0.896 -12.338 1.00 87.81 182 TYR A O 1
ATOM 1434 N N . LEU A 1 183 ? 5.577 0.759 -10.837 1.00 90.38 183 LEU A N 1
ATOM 1435 C CA . LEU A 1 183 ? 5.440 -0.020 -9.618 1.00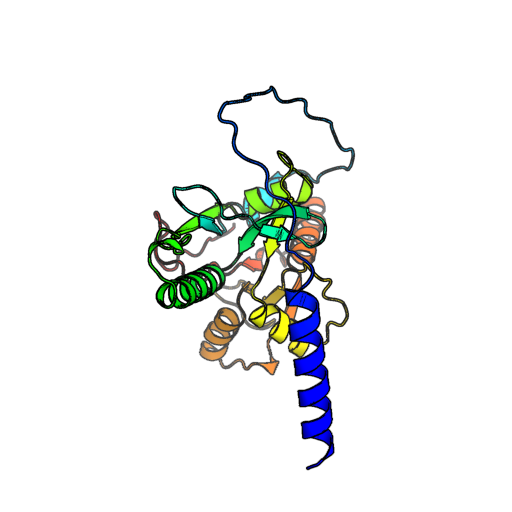 90.38 183 LEU A CA 1
ATOM 1436 C C . LEU A 1 183 ? 3.982 0.016 -9.156 1.00 90.38 183 LEU A C 1
ATOM 1438 O O . LEU A 1 183 ? 3.379 1.082 -9.050 1.00 90.38 183 LEU A O 1
ATOM 1442 N N . PHE A 1 184 ? 3.408 -1.141 -8.856 1.00 91.12 184 PHE A N 1
ATOM 1443 C CA . PHE A 1 184 ? 1.986 -1.298 -8.572 1.00 91.12 184 PHE A CA 1
ATOM 1444 C C . PHE A 1 184 ? 1.778 -1.846 -7.164 1.00 91.12 184 PHE A C 1
ATOM 1446 O O . PHE A 1 184 ? 2.370 -2.852 -6.784 1.00 91.12 184 PHE A O 1
ATOM 1453 N N . PHE A 1 185 ? 0.874 -1.236 -6.400 1.00 90.06 185 PHE A N 1
ATOM 1454 C CA . PHE A 1 185 ? 0.436 -1.785 -5.114 1.00 90.06 185 PHE A CA 1
ATOM 1455 C C . PHE A 1 185 ? -0.619 -2.893 -5.255 1.00 90.06 185 PHE A C 1
ATOM 1457 O O . PHE A 1 185 ? -0.903 -3.585 -4.281 1.00 90.06 185 PHE A O 1
ATOM 1464 N N . ASP A 1 186 ? -1.210 -3.072 -6.439 1.00 89.56 186 ASP A N 1
ATOM 1465 C CA . ASP A 1 186 ? -2.273 -4.048 -6.694 1.00 89.56 186 ASP A CA 1
ATOM 1466 C C . ASP A 1 186 ? -1.888 -4.986 -7.842 1.00 89.56 186 ASP A C 1
ATOM 1468 O O . ASP A 1 186 ? -1.571 -4.529 -8.945 1.00 89.56 186 ASP A O 1
ATOM 1472 N N . TYR A 1 187 ? -1.941 -6.299 -7.597 1.00 91.19 187 TYR A N 1
ATOM 1473 C CA . TYR A 1 187 ? -1.636 -7.301 -8.617 1.00 91.19 187 TYR A CA 1
ATOM 1474 C C . TYR A 1 187 ? -2.587 -7.207 -9.820 1.00 91.19 187 TYR A C 1
ATOM 1476 O O . TYR A 1 187 ? -2.195 -7.387 -10.974 1.00 91.19 187 TYR A O 1
ATOM 1484 N N . THR A 1 188 ? -3.853 -6.879 -9.566 1.00 90.31 188 THR A N 1
ATOM 1485 C CA . THR A 1 188 ? -4.862 -6.747 -10.621 1.00 90.31 188 THR A CA 1
ATOM 1486 C C . THR A 1 188 ? -4.511 -5.610 -11.574 1.00 90.31 188 THR A C 1
ATOM 1488 O O . THR A 1 188 ? -4.762 -5.707 -12.777 1.00 90.31 188 THR A O 1
ATOM 1491 N N . ASP A 1 189 ? -3.914 -4.539 -11.050 1.00 89.44 189 ASP A N 1
ATOM 1492 C CA . ASP A 1 189 ? -3.529 -3.381 -11.844 1.00 89.44 189 ASP A CA 1
ATOM 1493 C C . ASP A 1 189 ? -2.318 -3.687 -12.732 1.00 89.44 189 ASP A C 1
ATOM 1495 O O . ASP A 1 189 ? -2.403 -3.442 -13.936 1.00 89.44 189 ASP A O 1
ATOM 1499 N N . VAL A 1 190 ? -1.248 -4.293 -12.194 1.00 91.94 190 VAL A N 1
ATOM 1500 C CA . VAL A 1 190 ? -0.077 -4.672 -13.014 1.00 91.94 190 VAL A CA 1
ATOM 1501 C C . VAL A 1 190 ? -0.466 -5.658 -14.113 1.00 91.94 190 VAL A C 1
ATOM 1503 O O . VAL A 1 190 ? -0.071 -5.485 -15.261 1.00 91.94 190 VAL A O 1
ATOM 1506 N N . MET A 1 191 ? -1.315 -6.643 -13.807 1.00 93.50 191 MET A N 1
ATOM 1507 C CA . MET A 1 191 ? -1.736 -7.635 -14.794 1.00 93.50 191 MET A CA 1
ATOM 1508 C C . MET A 1 191 ? -2.613 -7.037 -15.880 1.00 93.50 191 MET A C 1
ATOM 1510 O O . MET A 1 191 ? -2.543 -7.445 -17.039 1.00 93.50 191 MET A O 1
ATOM 1514 N N . ARG A 1 192 ? -3.466 -6.080 -15.523 1.00 91.25 192 ARG A N 1
ATOM 1515 C CA . ARG A 1 192 ? -4.316 -5.398 -16.493 1.00 91.25 192 ARG A CA 1
ATOM 1516 C C . ARG A 1 192 ? -3.487 -4.554 -17.453 1.00 91.25 192 ARG A C 1
ATOM 1518 O O . ARG A 1 192 ? -3.762 -4.596 -18.648 1.00 91.25 192 ARG A O 1
ATOM 1525 N N . GLU A 1 193 ? -2.521 -3.790 -16.949 1.00 89.31 193 GLU A N 1
ATOM 1526 C CA . GLU A 1 193 ? -1.655 -2.969 -17.800 1.00 89.31 193 GLU A CA 1
ATOM 1527 C C . GLU A 1 193 ? -0.699 -3.843 -18.624 1.00 89.31 193 GLU A C 1
ATOM 1529 O O . GLU A 1 193 ? -0.618 -3.669 -19.838 1.00 89.31 193 GLU A O 1
ATOM 1534 N N . GLY A 1 194 ? -0.098 -4.869 -18.017 1.00 91.69 194 GLY A N 1
ATOM 1535 C CA . GLY A 1 194 ? 0.783 -5.816 -18.701 1.00 91.69 194 GLY A CA 1
ATOM 1536 C C . GLY A 1 194 ? 0.097 -6.559 -19.851 1.00 91.69 194 GLY A C 1
ATOM 1537 O O . GLY A 1 194 ? 0.639 -6.637 -20.953 1.00 91.69 194 GLY A O 1
ATOM 1538 N N . LYS A 1 195 ? -1.149 -7.017 -19.656 1.00 93.38 195 LYS A N 1
ATOM 1539 C CA . LYS A 1 195 ? -1.920 -7.713 -20.704 1.00 93.38 195 LYS A CA 1
ATOM 1540 C C . LYS A 1 195 ? -2.193 -6.857 -21.939 1.00 93.38 195 LYS A C 1
ATOM 1542 O O . LYS A 1 195 ? -2.313 -7.414 -23.026 1.00 93.38 195 LYS A O 1
ATOM 1547 N N . LYS A 1 196 ? -2.271 -5.525 -21.812 1.00 91.06 196 LYS A N 1
ATOM 1548 C CA . LYS A 1 196 ? -2.437 -4.630 -22.976 1.00 91.06 196 LYS A CA 1
ATOM 1549 C C . LYS A 1 196 ? -1.230 -4.673 -23.916 1.00 91.06 196 LYS A C 1
ATOM 1551 O O . LYS A 1 196 ? -1.377 -4.357 -25.090 1.00 91.06 196 LYS A O 1
ATOM 1556 N N . ILE A 1 197 ? -0.067 -5.055 -23.391 1.00 89.50 197 ILE A N 1
ATOM 1557 C CA . ILE A 1 197 ? 1.224 -5.071 -24.089 1.00 89.50 197 ILE A CA 1
ATOM 1558 C C . ILE A 1 197 ? 1.694 -6.525 -24.329 1.00 89.50 197 ILE A C 1
ATOM 1560 O O . ILE A 1 197 ? 2.735 -6.761 -24.926 1.00 89.50 197 ILE A O 1
ATOM 1564 N N . GLY A 1 198 ? 0.887 -7.521 -23.941 1.00 92.31 198 GLY A N 1
ATOM 1565 C CA . GLY A 1 198 ? 1.150 -8.940 -24.202 1.00 92.31 198 GLY A CA 1
ATOM 1566 C C . GLY A 1 198 ? 1.883 -9.690 -23.087 1.00 92.31 198 GLY A C 1
ATOM 1567 O O . GLY A 1 198 ? 2.194 -10.864 -23.277 1.00 92.31 198 GLY A O 1
ATOM 1568 N N . PHE A 1 199 ? 2.108 -9.062 -21.930 1.00 94.19 199 PHE A N 1
ATOM 1569 C CA . PHE A 1 199 ? 2.704 -9.724 -20.768 1.00 94.19 199 PHE A CA 1
ATOM 1570 C C . PHE A 1 199 ? 1.713 -10.647 -20.047 1.00 94.19 199 PHE A C 1
ATOM 1572 O O . PHE A 1 199 ? 0.487 -10.465 -20.086 1.00 94.19 199 PHE A O 1
ATOM 1579 N N . LYS A 1 200 ? 2.268 -11.640 -19.359 1.00 93.31 200 LYS A N 1
ATOM 1580 C CA . LYS A 1 200 ? 1.576 -12.698 -18.625 1.00 93.31 200 LYS A CA 1
ATOM 1581 C C . LYS A 1 200 ? 1.971 -12.688 -17.149 1.00 93.31 200 LYS A C 1
ATOM 1583 O O . LYS A 1 200 ? 2.887 -11.995 -16.725 1.00 93.31 200 LYS A O 1
ATOM 1588 N N . ASP A 1 201 ? 1.266 -13.497 -16.362 1.00 90.25 201 ASP A N 1
ATOM 1589 C CA . ASP A 1 201 ? 1.465 -13.630 -14.916 1.00 90.25 201 ASP A CA 1
ATOM 1590 C C . ASP A 1 201 ? 2.916 -14.009 -14.548 1.00 90.25 201 ASP A C 1
ATOM 1592 O O . ASP A 1 201 ? 3.425 -13.580 -13.516 1.00 90.25 201 ASP A O 1
ATOM 1596 N N . GLU A 1 202 ? 3.594 -14.778 -15.406 1.00 91.12 202 GLU A N 1
ATOM 1597 C CA . GLU A 1 202 ? 4.991 -15.208 -15.237 1.00 91.12 202 GLU A CA 1
ATOM 1598 C C . GLU A 1 202 ? 6.025 -14.081 -15.391 1.00 91.12 202 GLU A C 1
ATOM 1600 O O . GLU A 1 202 ? 7.139 -14.208 -14.883 1.00 91.12 202 GLU A O 1
ATOM 1605 N N . ASP A 1 203 ? 5.642 -12.966 -16.018 1.00 93.38 203 ASP A N 1
ATOM 1606 C CA . ASP A 1 203 ? 6.509 -11.800 -16.223 1.00 93.38 203 ASP A CA 1
ATOM 1607 C C . ASP A 1 203 ? 6.495 -10.845 -15.017 1.00 93.38 203 ASP A C 1
ATOM 1609 O O . ASP A 1 203 ? 7.340 -9.951 -14.900 1.00 93.38 203 ASP A O 1
ATOM 1613 N N . VAL A 1 204 ? 5.528 -11.013 -14.106 1.00 93.19 204 VAL A N 1
ATOM 1614 C CA . VAL A 1 204 ? 5.389 -10.159 -12.926 1.00 93.19 204 VAL A CA 1
ATOM 1615 C C . VAL A 1 204 ? 6.457 -10.500 -11.897 1.00 93.19 204 VAL A C 1
ATOM 1617 O O . VAL A 1 204 ? 6.632 -11.642 -11.478 1.00 93.19 204 VAL A O 1
ATOM 1620 N N . LYS A 1 205 ? 7.130 -9.460 -11.418 1.00 91.88 205 LYS A N 1
ATOM 1621 C CA . LYS A 1 205 ? 8.096 -9.490 -10.325 1.00 91.88 205 LYS A CA 1
ATOM 1622 C C . LYS A 1 205 ? 7.523 -8.807 -9.091 1.00 91.88 205 LYS A C 1
ATOM 1624 O O . LYS A 1 205 ? 6.585 -8.012 -9.165 1.00 91.88 205 LYS A O 1
ATOM 1629 N N . VAL A 1 206 ? 8.095 -9.145 -7.937 1.00 90.56 206 VAL A N 1
ATOM 1630 C CA . VAL A 1 206 ? 7.655 -8.656 -6.628 1.00 90.56 206 VAL A CA 1
ATOM 1631 C C . VAL A 1 206 ? 8.841 -8.074 -5.873 1.00 90.56 206 VAL A C 1
ATOM 1633 O O . VAL A 1 206 ? 9.870 -8.730 -5.726 1.00 90.56 206 VAL A O 1
ATOM 1636 N N . THR A 1 207 ? 8.665 -6.870 -5.342 1.00 88.12 207 THR A N 1
ATOM 1637 C CA . THR A 1 207 ? 9.556 -6.241 -4.359 1.00 88.12 207 THR A CA 1
ATOM 1638 C C . THR A 1 207 ? 8.745 -5.751 -3.150 1.00 88.12 207 THR A C 1
ATOM 1640 O O . THR A 1 207 ? 7.546 -6.017 -3.041 1.00 88.12 207 THR A O 1
ATOM 1643 N N . GLU A 1 208 ? 9.389 -5.077 -2.202 1.00 86.06 208 GLU A N 1
ATOM 1644 C CA . GLU A 1 208 ? 8.755 -4.521 -1.005 1.00 86.06 208 GLU A CA 1
ATOM 1645 C C . GLU A 1 208 ? 8.828 -2.994 -1.009 1.00 86.06 208 GLU A C 1
ATOM 1647 O O . GLU A 1 208 ? 9.886 -2.421 -1.253 1.00 86.06 208 GLU A O 1
ATOM 1652 N N . PHE A 1 209 ? 7.724 -2.343 -0.641 1.00 85.69 209 PHE A N 1
ATOM 1653 C CA . PHE A 1 209 ? 7.619 -0.890 -0.539 1.00 85.69 209 PHE A CA 1
ATOM 1654 C C . PHE A 1 209 ? 8.758 -0.258 0.270 1.00 85.69 209 PHE A C 1
ATOM 1656 O O . PHE A 1 209 ? 9.426 0.637 -0.230 1.00 85.69 209 PHE A O 1
ATOM 1663 N N . TYR A 1 210 ? 9.036 -0.744 1.484 1.00 82.12 210 TYR A N 1
ATOM 1664 C CA . TYR A 1 210 ? 10.088 -0.171 2.331 1.00 82.12 210 TYR A CA 1
ATOM 1665 C C . TYR A 1 210 ? 11.493 -0.327 1.729 1.00 82.12 210 TYR A C 1
ATOM 1667 O O . TYR A 1 210 ? 12.317 0.567 1.885 1.00 82.12 210 TYR A O 1
ATOM 1675 N N . LYS A 1 211 ? 11.753 -1.398 0.967 1.00 80.94 211 LYS A N 1
ATOM 1676 C CA . LYS A 1 211 ? 13.023 -1.556 0.238 1.00 80.94 211 LYS A CA 1
ATOM 1677 C C . LYS A 1 211 ? 13.148 -0.558 -0.907 1.00 80.94 211 LYS A C 1
ATOM 1679 O O . LYS A 1 211 ? 14.206 0.035 -1.069 1.00 80.94 211 LYS A O 1
ATOM 1684 N N . VAL A 1 212 ? 12.063 -0.345 -1.654 1.00 81.50 212 VAL A N 1
ATOM 1685 C CA . VAL A 1 212 ? 12.007 0.678 -2.712 1.00 81.50 212 VAL A CA 1
ATOM 1686 C C . VAL A 1 212 ? 12.254 2.064 -2.116 1.00 81.50 212 VAL A C 1
ATOM 1688 O O . VAL A 1 212 ? 13.029 2.843 -2.656 1.00 81.50 212 VAL A O 1
ATOM 1691 N N . VAL A 1 213 ? 11.643 2.358 -0.967 1.00 79.19 213 VAL A N 1
ATOM 1692 C CA . VAL A 1 213 ? 11.849 3.615 -0.239 1.00 79.19 213 VAL A CA 1
ATOM 1693 C C . VAL A 1 213 ? 13.319 3.791 0.158 1.00 79.19 213 VAL A C 1
ATOM 1695 O O . VAL A 1 213 ? 13.899 4.839 -0.109 1.00 79.19 213 VAL A O 1
ATOM 1698 N N . GLU A 1 214 ? 13.943 2.773 0.758 1.00 77.38 214 GLU A N 1
ATOM 1699 C CA . GLU A 1 214 ? 15.367 2.810 1.116 1.00 77.38 214 GLU A CA 1
ATOM 1700 C C . GLU A 1 214 ? 16.279 3.025 -0.096 1.00 77.38 214 GLU A C 1
ATOM 1702 O O . GLU A 1 214 ? 17.289 3.719 0.008 1.00 77.38 214 GLU A O 1
ATOM 1707 N N . GLU A 1 215 ? 15.956 2.411 -1.231 1.00 76.44 215 GLU A N 1
ATOM 1708 C CA . GLU A 1 215 ? 16.720 2.546 -2.468 1.00 76.44 215 GLU A CA 1
ATOM 1709 C C . GLU A 1 215 ? 16.613 3.956 -3.055 1.00 76.44 215 GLU A C 1
ATOM 1711 O O . GLU A 1 215 ? 17.629 4.527 -3.446 1.00 76.44 215 GLU A O 1
ATOM 1716 N N . ILE A 1 216 ? 15.421 4.560 -3.034 1.00 74.88 216 ILE A N 1
ATOM 1717 C CA . ILE A 1 216 ? 15.223 5.958 -3.438 1.00 74.88 216 ILE A CA 1
ATOM 1718 C C . ILE A 1 216 ? 16.091 6.888 -2.578 1.00 74.88 216 ILE A C 1
ATOM 1720 O O . ILE A 1 216 ? 16.833 7.702 -3.121 1.00 74.88 216 ILE A O 1
ATOM 1724 N N . ILE A 1 217 ? 16.068 6.725 -1.249 1.00 72.12 217 ILE A N 1
ATOM 1725 C CA . ILE A 1 217 ? 16.859 7.559 -0.323 1.00 72.12 217 ILE A CA 1
ATOM 1726 C C . ILE A 1 217 ? 18.361 7.403 -0.590 1.00 72.12 217 ILE A C 1
ATOM 1728 O O . ILE A 1 217 ? 19.076 8.390 -0.729 1.00 72.12 217 ILE A O 1
ATOM 1732 N N . LYS A 1 218 ? 18.846 6.158 -0.695 1.00 70.25 218 LYS A N 1
ATOM 1733 C CA . LYS A 1 218 ? 20.277 5.864 -0.894 1.00 70.25 218 LYS A CA 1
ATOM 1734 C C . LYS A 1 218 ? 20.843 6.464 -2.174 1.00 70.25 218 LYS A C 1
ATOM 1736 O O . LYS A 1 218 ? 22.050 6.683 -2.246 1.00 70.25 218 LYS A O 1
ATOM 1741 N N . ASN A 1 219 ? 20.016 6.630 -3.197 1.00 66.25 219 ASN A N 1
ATOM 1742 C CA . ASN A 1 219 ? 20.463 7.126 -4.487 1.00 66.25 219 ASN A CA 1
ATOM 1743 C C . ASN A 1 219 ? 20.291 8.643 -4.633 1.00 66.25 219 ASN A C 1
ATOM 1745 O O . ASN A 1 219 ? 21.102 9.258 -5.320 1.00 66.25 219 ASN A O 1
ATOM 1749 N N . ASP A 1 220 ? 19.341 9.248 -3.917 1.00 65.25 220 ASP A N 1
ATOM 1750 C CA . ASP A 1 220 ? 19.252 10.705 -3.753 1.00 65.25 220 ASP A CA 1
ATOM 1751 C C . ASP A 1 220 ? 20.498 11.261 -3.033 1.00 65.25 220 ASP A C 1
ATOM 1753 O O . ASP A 1 220 ? 21.132 12.207 -3.493 1.00 65.25 220 ASP A O 1
ATOM 1757 N N . GLU A 1 221 ? 20.975 10.567 -1.992 1.00 61.38 221 GLU A N 1
ATOM 1758 C CA . GLU A 1 221 ? 22.222 10.916 -1.287 1.00 61.38 221 GLU A CA 1
ATOM 1759 C C . GLU A 1 221 ? 23.492 10.800 -2.160 1.00 61.38 221 GLU A C 1
ATOM 1761 O O . GLU A 1 221 ? 24.556 11.302 -1.790 1.00 61.38 221 GLU A O 1
ATOM 1766 N N . LYS A 1 222 ? 23.407 10.129 -3.317 1.00 59.62 222 LYS A N 1
ATOM 1767 C CA . LYS A 1 222 ? 24.537 9.845 -4.217 1.00 59.62 222 LYS A CA 1
ATOM 1768 C C . LYS A 1 222 ? 24.591 10.724 -5.472 1.00 59.62 222 LYS A C 1
ATOM 1770 O O . LYS A 1 222 ? 25.444 10.446 -6.315 1.00 59.62 222 LYS A O 1
ATOM 1775 N N . GLU A 1 223 ? 23.725 11.733 -5.625 1.00 52.72 223 GLU A N 1
ATOM 1776 C CA . GLU A 1 223 ? 23.549 12.540 -6.852 1.00 52.72 223 GLU A CA 1
ATOM 1777 C C . GLU A 1 223 ? 24.821 12.692 -7.724 1.00 52.72 223 GLU A C 1
ATOM 1779 O O . GLU A 1 223 ? 25.742 13.436 -7.370 1.00 52.72 223 GLU A O 1
ATOM 1784 N N . LYS A 1 224 ? 24.839 11.994 -8.882 1.00 49.12 224 LYS A N 1
ATOM 1785 C CA . LYS A 1 224 ? 25.309 12.456 -10.220 1.00 49.12 224 LYS A CA 1
ATOM 1786 C C . LYS A 1 224 ? 25.644 11.377 -11.268 1.00 49.12 224 LYS A C 1
ATOM 1788 O O . LYS A 1 224 ? 26.231 11.743 -12.288 1.00 49.12 224 LYS A O 1
ATOM 1793 N N . LYS A 1 225 ? 25.329 10.084 -11.105 1.00 41.06 225 LYS A N 1
ATOM 1794 C CA . LYS A 1 225 ? 25.710 9.103 -12.154 1.00 41.06 225 LYS A CA 1
ATOM 1795 C C . LYS A 1 225 ? 24.656 8.154 -12.709 1.00 41.06 225 LYS A C 1
ATOM 1797 O O . LYS A 1 225 ? 24.838 7.754 -13.855 1.00 41.06 225 LYS A O 1
ATOM 1802 N N . ASP A 1 226 ? 23.552 7.884 -12.021 1.00 45.59 226 ASP A N 1
ATOM 1803 C CA . ASP A 1 226 ? 22.657 6.814 -12.470 1.00 45.59 226 ASP A CA 1
ATOM 1804 C C . ASP A 1 226 ? 21.276 7.368 -12.854 1.00 45.59 226 ASP A C 1
ATOM 1806 O O . ASP A 1 226 ? 20.429 7.640 -12.009 1.00 45.59 226 ASP A O 1
ATOM 1810 N N . ALA A 1 227 ? 21.055 7.523 -14.164 1.00 50.12 227 ALA A N 1
ATOM 1811 C CA . ALA A 1 227 ? 19.802 7.963 -14.796 1.00 50.12 227 ALA A CA 1
ATOM 1812 C C . ALA A 1 227 ? 18.632 6.958 -14.654 1.00 50.12 227 ALA A C 1
ATOM 1814 O O . ALA A 1 227 ? 17.582 7.116 -15.280 1.00 50.12 227 ALA A O 1
ATOM 1815 N N . ASP A 1 228 ? 18.811 5.896 -13.867 1.00 51.12 228 ASP A N 1
ATOM 1816 C CA . ASP A 1 228 ? 17.910 4.744 -13.841 1.00 51.12 228 ASP A CA 1
ATOM 1817 C C . ASP A 1 228 ? 16.735 4.915 -12.860 1.00 51.12 228 ASP A C 1
ATOM 1819 O O . ASP A 1 228 ? 15.668 4.347 -13.081 1.00 51.12 228 ASP A O 1
ATOM 1823 N N . ILE A 1 229 ? 16.859 5.758 -11.827 1.00 51.75 229 ILE A N 1
ATOM 1824 C CA . ILE A 1 229 ? 15.785 5.969 -10.828 1.00 51.75 229 ILE A CA 1
ATOM 1825 C C . ILE A 1 229 ? 14.790 7.031 -11.259 1.00 51.75 229 ILE A C 1
ATOM 1827 O O . ILE A 1 229 ? 13.609 6.923 -10.930 1.00 51.75 229 ILE A O 1
ATOM 1831 N N . GLU A 1 230 ? 15.223 7.995 -12.075 1.00 56.56 230 GLU A N 1
ATOM 1832 C CA . GLU A 1 230 ? 14.311 8.939 -12.729 1.00 56.56 230 GLU A CA 1
ATOM 1833 C C . GLU A 1 230 ? 13.238 8.202 -13.542 1.00 56.56 230 GLU A C 1
ATOM 1835 O O . GLU A 1 230 ? 12.153 8.735 -13.755 1.00 56.56 230 GLU A O 1
ATOM 1840 N N . ARG A 1 231 ? 13.488 6.946 -13.942 1.00 65.94 231 ARG A N 1
ATOM 1841 C CA . ARG A 1 231 ? 12.541 6.119 -14.693 1.00 65.94 231 ARG A CA 1
ATOM 1842 C C . ARG A 1 231 ? 11.525 5.372 -13.827 1.00 65.94 231 ARG A C 1
ATOM 1844 O O . ARG A 1 231 ? 10.631 4.759 -14.399 1.00 65.94 231 ARG A O 1
ATOM 1851 N N . LEU A 1 232 ? 11.590 5.416 -12.497 1.00 70.50 232 LEU A N 1
ATOM 1852 C CA . LEU A 1 232 ? 10.632 4.714 -11.633 1.00 70.50 232 LEU A CA 1
ATOM 1853 C C . LEU A 1 232 ? 9.396 5.570 -11.324 1.00 70.50 232 LEU A C 1
ATOM 1855 O O . LEU A 1 232 ? 9.496 6.718 -10.893 1.00 70.50 232 LEU A O 1
ATOM 1859 N N . ARG A 1 233 ? 8.199 4.992 -11.481 1.00 77.50 233 ARG A N 1
ATOM 1860 C CA . ARG A 1 233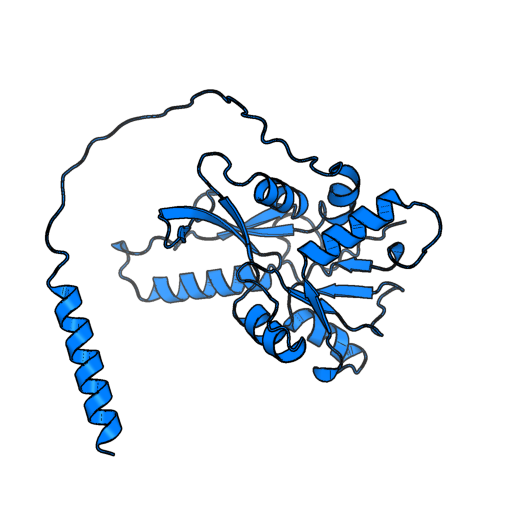 ? 6.923 5.624 -11.102 1.00 77.50 233 ARG A CA 1
ATOM 1861 C C . ARG A 1 233 ? 6.029 4.673 -10.331 1.00 77.50 233 ARG A C 1
ATOM 1863 O O . ARG A 1 233 ? 5.938 3.499 -10.660 1.00 77.50 233 ARG A O 1
ATOM 1870 N N . ILE A 1 234 ? 5.290 5.186 -9.349 1.00 80.69 234 ILE A N 1
ATOM 1871 C CA . ILE A 1 234 ? 4.214 4.411 -8.723 1.00 80.69 234 ILE A CA 1
ATOM 1872 C C . ILE A 1 234 ? 2.897 4.630 -9.466 1.00 80.69 234 ILE A C 1
ATOM 1874 O O . ILE A 1 234 ? 2.474 5.757 -9.730 1.00 80.69 234 ILE A O 1
ATOM 1878 N N . TRP A 1 235 ? 2.230 3.525 -9.777 1.00 80.44 235 TRP A N 1
ATOM 1879 C CA . TRP A 1 235 ? 0.895 3.503 -10.342 1.00 80.44 235 TRP A CA 1
ATOM 1880 C C . TRP A 1 235 ? -0.149 3.913 -9.296 1.00 80.44 235 TRP A C 1
ATOM 1882 O O . TRP A 1 235 ? -0.298 3.259 -8.265 1.00 80.44 235 TRP A O 1
ATOM 1892 N N . LYS A 1 236 ? -0.917 4.973 -9.579 1.00 70.75 236 LYS A N 1
ATOM 1893 C CA . LYS A 1 236 ? -1.952 5.516 -8.675 1.00 70.75 236 LYS A CA 1
ATOM 1894 C C . LYS A 1 236 ? -3.242 4.683 -8.598 1.00 70.75 236 LYS A C 1
ATOM 1896 O O . LYS A 1 236 ? -4.111 4.979 -7.781 1.00 70.75 236 LYS A O 1
ATOM 1901 N N . GLY A 1 237 ? -3.379 3.644 -9.423 1.00 65.19 237 GLY A N 1
ATOM 1902 C CA . GLY A 1 237 ? -4.613 2.861 -9.514 1.00 65.19 237 GLY A CA 1
ATOM 1903 C C . GLY A 1 237 ? -5.783 3.664 -10.094 1.00 65.19 237 GLY A C 1
ATOM 1904 O O . GLY A 1 237 ? -5.645 4.826 -10.475 1.00 65.19 237 GLY A O 1
ATOM 1905 N N . ARG A 1 238 ? -6.967 3.044 -10.167 1.00 60.94 238 ARG A N 1
ATOM 1906 C CA . ARG A 1 238 ? -8.222 3.785 -10.378 1.00 60.94 238 ARG A CA 1
ATOM 1907 C C . ARG A 1 238 ? -8.713 4.315 -9.034 1.00 60.94 238 ARG A C 1
ATOM 1909 O O . ARG A 1 238 ? -9.325 3.572 -8.267 1.00 60.94 238 ARG A O 1
ATOM 1916 N N . GLY A 1 239 ? -8.487 5.591 -8.759 1.00 50.75 239 GLY A N 1
ATOM 1917 C CA . GLY A 1 239 ? -9.309 6.314 -7.797 1.00 50.75 239 GLY A CA 1
ATOM 1918 C C . GLY A 1 239 ? -10.582 6.771 -8.499 1.00 50.75 239 GLY A C 1
ATOM 1919 O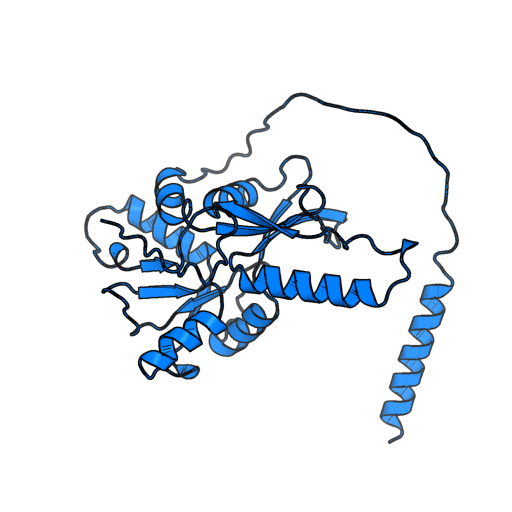 O . GLY A 1 239 ? -10.499 7.425 -9.529 1.00 50.75 239 GLY A O 1
ATOM 1920 N N . ARG A 1 240 ? -11.766 6.464 -7.955 1.00 41.31 240 ARG A N 1
ATOM 1921 C CA . ARG A 1 240 ? -12.901 7.364 -8.202 1.00 41.31 240 ARG A CA 1
ATOM 1922 C C . ARG A 1 240 ? -12.534 8.686 -7.543 1.00 41.31 240 ARG A C 1
ATOM 1924 O O . ARG A 1 240 ? -12.118 8.658 -6.389 1.00 41.31 240 ARG A O 1
ATOM 1931 N N . ASP A 1 241 ? -12.666 9.787 -8.273 1.00 40.31 241 ASP A N 1
ATOM 1932 C CA . ASP A 1 241 ? -12.495 11.165 -7.809 1.00 40.31 241 ASP A CA 1
ATOM 1933 C C . ASP A 1 241 ? -13.258 11.418 -6.491 1.00 40.31 241 ASP A C 1
ATOM 1935 O O . ASP A 1 241 ? -14.397 11.884 -6.481 1.00 40.31 241 ASP A O 1
ATOM 1939 N N . VAL A 1 242 ? -12.652 11.101 -5.345 1.00 35.34 242 VAL A N 1
ATOM 1940 C CA . VAL A 1 242 ? -13.123 11.544 -4.030 1.00 35.34 242 VAL A CA 1
ATOM 1941 C C . VAL A 1 242 ? -12.274 12.756 -3.665 1.00 35.34 242 VAL A C 1
ATOM 1943 O O . VAL A 1 242 ? -11.348 12.667 -2.867 1.00 35.34 242 VAL A O 1
ATOM 1946 N N . GLY A 1 243 ? -12.564 13.874 -4.335 1.00 35.44 243 GLY A N 1
ATOM 1947 C CA . GLY A 1 243 ? -11.860 15.146 -4.165 1.00 35.44 243 GLY A CA 1
ATOM 1948 C C . GLY A 1 243 ? -10.692 15.333 -5.135 1.00 35.44 243 GLY A C 1
ATOM 1949 O O . GLY A 1 243 ? -9.544 15.111 -4.773 1.00 35.44 243 GLY A O 1
ATOM 1950 N N . SER A 1 244 ? -11.021 15.770 -6.355 1.00 33.97 244 SER A N 1
ATOM 1951 C CA . SER A 1 244 ? -10.133 16.425 -7.330 1.00 33.97 244 SER A CA 1
ATOM 1952 C C . SER A 1 244 ? -8.754 15.790 -7.560 1.00 33.97 244 SER A C 1
ATOM 1954 O O . SER A 1 244 ? -7.750 16.383 -7.178 1.00 33.97 244 SER A O 1
ATOM 1956 N N . VAL A 1 245 ? -8.704 14.660 -8.269 1.00 31.52 245 VAL A N 1
ATOM 1957 C CA . VAL A 1 245 ? -7.571 14.299 -9.140 1.00 31.52 245 VAL A CA 1
ATOM 1958 C C . VAL A 1 245 ? -8.166 13.497 -10.294 1.00 31.52 245 VAL A C 1
ATOM 1960 O O . VAL A 1 245 ? -8.420 12.301 -10.147 1.00 31.52 245 VAL A O 1
ATOM 1963 N N . LYS A 1 246 ? -8.403 14.179 -11.423 1.00 26.28 246 LYS A N 1
ATOM 1964 C CA . LYS A 1 246 ? -9.046 13.612 -12.615 1.00 26.28 246 LYS A CA 1
ATOM 1965 C C . LYS A 1 246 ? -8.462 12.241 -12.960 1.00 26.28 246 LYS A C 1
ATOM 1967 O O . LYS A 1 246 ? -7.243 12.055 -12.943 1.00 26.28 246 LYS A O 1
ATOM 1972 N N . ASP A 1 247 ? -9.351 11.326 -13.348 1.00 32.97 247 ASP A N 1
ATOM 1973 C CA . ASP A 1 247 ? -9.029 10.022 -13.935 1.00 32.97 247 ASP A CA 1
ATOM 1974 C C . ASP A 1 247 ? -7.782 10.096 -14.842 1.00 32.97 247 ASP A C 1
ATOM 1976 O O . ASP A 1 247 ? -7.778 10.752 -15.885 1.00 32.97 247 ASP A O 1
ATOM 1980 N N . GLY A 1 248 ? -6.717 9.396 -14.444 1.00 39.25 248 GLY A N 1
ATOM 1981 C CA . GLY A 1 248 ? -5.521 9.225 -15.267 1.00 39.25 248 GLY A CA 1
ATOM 1982 C C . GLY A 1 248 ? -4.481 10.347 -15.218 1.00 39.25 248 GLY A C 1
ATOM 1983 O O . GLY A 1 248 ? -3.651 10.400 -16.126 1.00 39.25 248 GLY A O 1
ATOM 1984 N N . GLU A 1 249 ? -4.455 11.206 -14.193 1.00 34.19 249 GLU A N 1
ATOM 1985 C CA . GLU A 1 249 ? -3.345 12.155 -14.026 1.00 34.19 249 GLU A CA 1
ATOM 1986 C C . GLU A 1 249 ? -2.007 11.442 -13.751 1.00 34.19 249 GLU A C 1
ATOM 1988 O O . GLU A 1 249 ? -1.710 10.936 -12.662 1.00 34.19 249 GLU A O 1
ATOM 1993 N N . ARG A 1 250 ? -1.198 11.414 -14.813 1.00 41.06 250 ARG A N 1
ATOM 1994 C CA . ARG A 1 250 ? 0.193 10.976 -14.865 1.00 41.06 250 ARG A CA 1
ATOM 1995 C C . ARG A 1 250 ? 1.042 12.102 -14.302 1.00 41.06 250 ARG A C 1
ATOM 1997 O O . ARG A 1 250 ? 1.115 13.174 -14.894 1.00 41.06 250 ARG A O 1
ATOM 2004 N N . ILE A 1 251 ? 1.683 11.869 -13.165 1.00 33.53 251 ILE A N 1
ATOM 2005 C CA . ILE A 1 251 ? 2.717 12.798 -12.721 1.00 33.53 251 ILE A CA 1
ATOM 2006 C C . ILE A 1 251 ? 3.902 12.597 -13.647 1.00 33.53 251 ILE A C 1
ATOM 2008 O O . ILE A 1 251 ? 4.315 11.462 -13.867 1.00 33.53 251 ILE A O 1
ATOM 2012 N N . VAL A 1 252 ? 4.396 13.699 -14.198 1.00 26.61 252 VAL A N 1
ATOM 2013 C CA . VAL A 1 252 ? 5.707 13.805 -14.827 1.00 26.61 252 VAL A CA 1
ATOM 2014 C C . VAL A 1 252 ? 6.657 14.312 -13.742 1.00 26.61 252 VAL A C 1
ATOM 2016 O O . VAL A 1 252 ? 6.306 15.192 -12.967 1.00 26.61 252 VAL A O 1
ATOM 2019 N N . VAL A 1 253 ? 7.833 13.713 -13.653 1.00 33.47 253 VAL A N 1
ATOM 2020 C CA . VAL A 1 253 ? 8.930 14.093 -12.761 1.00 33.47 253 VAL A CA 1
ATOM 2021 C C . VAL A 1 253 ? 10.058 14.407 -13.727 1.00 33.47 253 VAL A C 1
ATOM 2023 O O . VAL A 1 253 ? 10.391 13.543 -14.545 1.00 33.47 253 VAL A O 1
ATOM 2026 N N . LEU A 1 254 ? 10.474 15.672 -13.707 1.00 28.47 254 LEU A N 1
ATOM 2027 C CA . LEU A 1 254 ? 11.666 16.203 -14.361 1.00 28.47 254 LEU A CA 1
ATOM 2028 C C . LEU A 1 254 ? 12.848 16.084 -13.405 1.00 28.47 254 LEU A C 1
ATOM 2030 O O . LEU A 1 254 ? 12.595 16.209 -12.182 1.00 28.47 254 LEU A O 1
#